Protein AF-A0A243CST9-F1 (afdb_monomer_lite)

Foldseek 3Di:
DDQQLDFDDCVVPPPADWDWDAAPQARDIDIDHPVCPPPDRHGGNLSVVLVVVLVLQPWAWFAQQEAGATDTGGPPDDDNHPDPVSVVVCCVVVVPPPDDDDDDDDDDYHLDPCQVVLLVVLCVVVVQAAPPPRDHCVNLVHGFDKDFQDPSQLDQHSVVSSPSVRIGTHHPVVVVVSCDACNPRRHPDPVSRPPPDPPPVVSVLVSVLLNQLVCCLNPHPDDLVRSCVVSVNDSVVSVVSDDDPDPCSSDPDDPCVVDPPPPPDDD

Radius of gyration: 27.89 Å; chains: 1; bounding box: 64×39×96 Å

Sequence (267 aa):
MKDIFEIRDYTKDKRGRLIWISCLIYNRDFQIPYIHRKAIKTCCKYCQELKISWAKNKGKYRLCKVCNKPIWCQPRKTHEYCSKQCKNLAVTIYSWKRNSTMPYTGKKKYYGPNWLMQRRRARKRDQYKCQICGIHEKEYGQELSVHHKKPFVYFESYEEANRLQNLISLCESCHRQVHKGEQHPSSFCLDKIKFTNHRNVVWTQQQKKAQQVLELLLNTDLSLREISDQTGLSYGNVRRMYRGDSWKMLYERSPQSIRPRRKNKHN

pLDDT: mean 70.31, std 17.55, range [29.95, 98.06]

Structure (mmCIF, N/CA/C/O backbone):
data_AF-A0A243CST9-F1
#
_entry.id   AF-A0A243CST9-F1
#
loop_
_atom_site.group_PDB
_atom_site.id
_atom_site.type_symbol
_atom_site.label_atom_id
_atom_site.label_alt_id
_atom_site.label_comp_id
_atom_site.label_asym_id
_atom_site.label_entity_id
_atom_site.label_seq_id
_atom_site.pdbx_PDB_ins_code
_atom_site.Cartn_x
_atom_site.Cartn_y
_atom_site.Cartn_z
_atom_site.occupancy
_atom_site.B_iso_or_equiv
_atom_site.auth_seq_id
_atom_site.auth_comp_id
_atom_site.auth_asym_id
_atom_site.auth_atom_id
_atom_site.pdbx_PDB_model_num
ATOM 1 N N . MET A 1 1 ? 30.028 13.745 -26.959 1.00 49.91 1 MET A N 1
ATOM 2 C CA . MET A 1 1 ? 29.145 13.312 -25.850 1.00 49.91 1 MET A CA 1
ATOM 3 C C . MET A 1 1 ? 28.981 11.802 -26.017 1.00 49.91 1 MET A C 1
ATOM 5 O O . MET A 1 1 ? 28.641 11.411 -27.122 1.00 49.91 1 MET A O 1
ATOM 9 N N . LYS A 1 2 ? 29.366 10.960 -25.041 1.00 59.22 2 LYS A N 1
ATOM 10 C CA . LYS A 1 2 ? 29.366 9.489 -25.230 1.00 59.22 2 LYS A CA 1
ATOM 11 C C . LYS A 1 2 ? 27.945 8.985 -25.479 1.00 59.22 2 LYS A C 1
ATOM 13 O O . LYS A 1 2 ? 27.046 9.379 -24.733 1.00 59.22 2 LYS A O 1
ATOM 18 N N . ASP A 1 3 ? 27.773 8.136 -26.488 1.00 72.50 3 ASP A N 1
ATOM 19 C CA . ASP A 1 3 ? 26.493 7.503 -26.778 1.00 72.50 3 ASP A CA 1
ATOM 20 C C . ASP A 1 3 ? 26.046 6.675 -25.560 1.00 72.50 3 ASP A C 1
ATOM 22 O O . ASP A 1 3 ? 26.772 5.837 -25.025 1.00 72.50 3 ASP A O 1
ATOM 26 N N . ILE A 1 4 ? 24.851 6.974 -25.049 1.00 68.94 4 ILE A N 1
ATOM 27 C CA . ILE A 1 4 ? 24.299 6.307 -23.867 1.00 68.94 4 ILE A CA 1
ATOM 28 C C . ILE A 1 4 ? 23.794 4.892 -24.184 1.00 68.94 4 ILE A C 1
ATOM 30 O O . ILE A 1 4 ? 23.586 4.106 -23.250 1.00 68.94 4 ILE A O 1
ATOM 34 N N . PHE A 1 5 ? 23.597 4.578 -25.466 1.00 71.50 5 PHE A N 1
ATOM 35 C CA . PHE A 1 5 ? 23.155 3.283 -25.974 1.00 71.50 5 PHE A CA 1
ATOM 36 C C . PHE A 1 5 ? 24.309 2.337 -26.301 1.00 71.50 5 PHE A C 1
ATOM 38 O O . PHE A 1 5 ? 24.082 1.126 -26.353 1.00 71.50 5 PHE A O 1
ATOM 45 N N . GLU A 1 6 ? 25.529 2.866 -26.417 1.00 79.31 6 GLU A N 1
ATOM 46 C CA . GLU A 1 6 ? 26.741 2.095 -26.674 1.00 79.31 6 GLU A CA 1
ATOM 47 C C . GLU A 1 6 ? 26.880 0.951 -25.659 1.00 79.31 6 GLU A C 1
ATOM 49 O O . GLU A 1 6 ? 26.809 1.139 -24.431 1.00 79.31 6 GLU A O 1
ATOM 54 N N . ILE A 1 7 ? 27.024 -0.266 -26.187 1.00 81.19 7 ILE A N 1
ATOM 55 C CA . ILE A 1 7 ? 27.246 -1.453 -25.367 1.00 81.19 7 ILE A CA 1
ATOM 56 C C . ILE A 1 7 ? 28.594 -1.278 -24.679 1.00 81.19 7 ILE A C 1
ATOM 58 O O . ILE A 1 7 ? 29.589 -0.913 -25.296 1.00 81.19 7 ILE A O 1
ATOM 62 N N . ARG A 1 8 ? 28.624 -1.539 -23.374 1.00 82.25 8 ARG A N 1
ATOM 63 C CA . ARG A 1 8 ? 29.861 -1.514 -22.603 1.00 82.25 8 ARG A CA 1
ATOM 64 C C . ARG A 1 8 ? 30.834 -2.518 -23.198 1.00 82.25 8 ARG A C 1
ATOM 66 O O . ARG A 1 8 ? 30.571 -3.718 -23.164 1.00 82.25 8 ARG A O 1
ATOM 73 N N . ASP A 1 9 ? 31.957 -2.005 -23.667 1.00 82.19 9 ASP A N 1
ATOM 74 C CA . ASP A 1 9 ? 33.049 -2.802 -24.190 1.00 82.19 9 ASP A CA 1
ATOM 75 C C . ASP A 1 9 ? 34.198 -2.856 -23.173 1.00 82.19 9 ASP A C 1
ATOM 77 O O . ASP A 1 9 ? 34.692 -1.830 -22.699 1.00 82.19 9 ASP A O 1
ATOM 81 N N . TYR A 1 10 ? 34.596 -4.078 -22.821 1.00 81.38 10 TYR A N 1
ATOM 82 C CA . TYR A 1 10 ? 35.699 -4.379 -21.909 1.00 81.38 10 TYR A CA 1
ATOM 83 C C . TYR A 1 10 ? 36.823 -5.157 -22.601 1.00 81.38 10 TYR A C 1
ATOM 85 O O . TYR A 1 10 ? 37.737 -5.621 -21.928 1.00 81.38 10 TYR A O 1
ATOM 93 N N . THR A 1 11 ? 36.793 -5.289 -23.931 1.00 74.06 11 THR A N 1
ATOM 94 C CA . THR A 1 11 ? 37.822 -5.994 -24.718 1.00 74.06 11 THR A CA 1
ATOM 95 C C . THR A 1 11 ? 39.224 -5.418 -24.514 1.00 74.06 11 THR A C 1
ATOM 97 O O . THR A 1 11 ? 40.212 -6.143 -24.594 1.00 74.06 11 THR A O 1
ATOM 100 N N . LYS A 1 12 ? 39.323 -4.122 -24.190 1.00 72.00 12 LYS A N 1
ATOM 101 C CA . LYS A 1 12 ? 40.585 -3.428 -23.887 1.00 72.00 12 LYS A CA 1
ATOM 102 C C . LYS A 1 12 ? 41.016 -3.536 -22.417 1.00 72.00 12 LYS A C 1
ATOM 104 O O . LYS A 1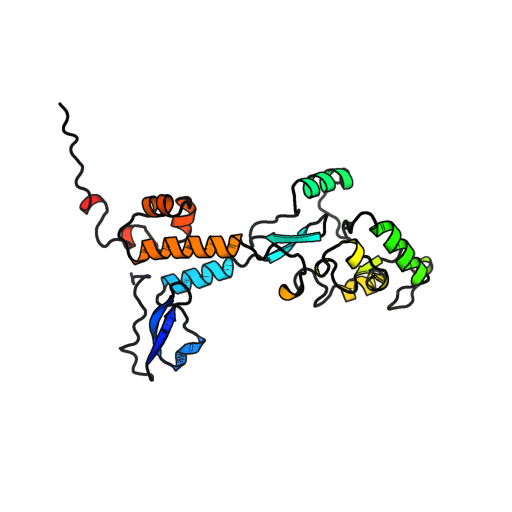 12 ? 42.101 -3.065 -22.073 1.00 72.00 12 LYS A O 1
ATOM 109 N N . ASP A 1 13 ? 40.193 -4.112 -21.538 1.00 69.62 13 ASP A N 1
ATOM 110 C CA . ASP A 1 13 ? 40.529 -4.269 -20.122 1.00 69.62 13 ASP A CA 1
ATOM 111 C C . ASP A 1 13 ? 41.411 -5.506 -19.929 1.00 69.62 13 ASP A C 1
ATOM 113 O O . ASP A 1 13 ? 40.978 -6.643 -20.088 1.00 69.62 13 ASP A O 1
ATOM 117 N N . LYS A 1 14 ? 42.675 -5.286 -19.556 1.00 65.50 14 LYS A N 1
ATOM 118 C CA . LYS A 1 14 ? 43.650 -6.365 -19.326 1.00 65.50 14 LYS A CA 1
ATOM 119 C C . LYS A 1 14 ? 43.389 -7.142 -18.025 1.00 65.50 14 LYS A C 1
ATOM 121 O O . LYS A 1 14 ? 44.126 -8.070 -17.696 1.00 65.50 14 LYS A O 1
ATOM 126 N N . ARG A 1 15 ? 42.374 -6.753 -17.246 1.00 63.44 15 ARG A N 1
ATOM 127 C CA . ARG A 1 15 ? 42.081 -7.299 -15.916 1.00 63.44 15 ARG A CA 1
ATOM 128 C C . ARG A 1 15 ? 41.053 -8.432 -15.983 1.00 63.44 15 ARG A C 1
ATOM 130 O O . ARG A 1 15 ? 39.869 -8.251 -15.710 1.00 63.44 15 ARG A O 1
ATOM 137 N N . GLY A 1 16 ? 41.552 -9.638 -16.243 1.00 70.06 16 GLY A N 1
ATOM 138 C CA . GLY A 1 16 ? 40.848 -10.897 -15.984 1.00 70.06 16 GLY A CA 1
ATOM 139 C C . GLY A 1 16 ? 39.948 -11.416 -17.111 1.00 70.06 16 GLY A C 1
ATOM 140 O O . GLY A 1 16 ? 39.710 -10.762 -18.119 1.00 70.06 16 GLY A O 1
ATOM 141 N N . ARG A 1 17 ? 39.450 -12.647 -16.928 1.00 85.31 17 ARG A N 1
ATOM 142 C CA . ARG A 1 17 ? 38.622 -13.369 -17.908 1.00 85.31 17 ARG A CA 1
ATOM 143 C C . ARG A 1 17 ? 37.285 -12.661 -18.152 1.00 85.31 17 ARG A C 1
ATOM 145 O O . ARG A 1 17 ? 36.557 -12.369 -17.197 1.00 85.31 17 ARG A O 1
ATOM 152 N N . LEU A 1 18 ? 36.937 -12.472 -19.424 1.00 87.50 18 LEU A N 1
ATOM 153 C CA . LEU A 1 18 ? 35.613 -12.017 -19.843 1.00 87.50 18 LEU A CA 1
ATOM 154 C C . LEU A 1 18 ? 34.593 -13.160 -19.764 1.00 87.50 18 LEU A C 1
ATOM 156 O O . LEU A 1 18 ? 34.892 -14.313 -20.083 1.00 87.50 18 LEU A O 1
ATOM 160 N N . ILE A 1 19 ? 33.379 -12.829 -19.334 1.00 88.12 19 ILE A N 1
ATOM 161 C CA . ILE A 1 19 ? 32.222 -13.725 -19.326 1.00 88.12 19 ILE A CA 1
ATOM 162 C C . ILE A 1 19 ? 31.048 -13.064 -20.039 1.00 88.12 19 ILE A C 1
ATOM 164 O O . ILE A 1 19 ? 30.889 -11.843 -19.984 1.00 88.12 19 ILE A O 1
ATOM 168 N N . TRP A 1 20 ? 30.205 -13.883 -20.659 1.00 87.69 20 TRP A N 1
ATOM 169 C CA . TRP A 1 20 ? 28.919 -13.450 -21.190 1.00 87.69 20 TRP A CA 1
ATOM 170 C C . TRP A 1 20 ? 27.878 -13.394 -20.075 1.00 87.69 20 TRP A C 1
ATOM 172 O O . TRP A 1 20 ? 27.792 -14.292 -19.234 1.00 87.69 20 TRP A O 1
ATOM 182 N N . ILE A 1 21 ? 27.092 -12.324 -20.055 1.00 87.25 21 ILE A N 1
ATOM 183 C CA . ILE A 1 21 ? 25.935 -12.176 -19.176 1.00 87.25 21 ILE A CA 1
ATOM 184 C C . ILE A 1 21 ? 24.804 -11.482 -19.931 1.00 87.25 21 ILE A C 1
ATOM 186 O O . ILE A 1 21 ? 25.043 -10.571 -20.724 1.00 87.25 21 ILE A O 1
ATOM 190 N N . SER A 1 22 ? 23.565 -11.857 -19.629 1.00 84.06 22 SER A N 1
ATOM 191 C CA . SER A 1 22 ? 22.382 -11.206 -20.187 1.00 84.06 22 SER A CA 1
ATOM 192 C C . SER A 1 22 ? 22.029 -9.928 -19.419 1.00 84.06 22 SER A C 1
ATOM 194 O O . SER A 1 22 ? 22.022 -9.876 -18.183 1.00 84.06 22 SER A O 1
ATOM 196 N N . CYS A 1 23 ? 21.723 -8.858 -20.150 1.00 81.12 23 CYS A N 1
ATOM 197 C CA . CYS A 1 23 ? 21.284 -7.589 -19.580 1.00 81.12 23 CYS A CA 1
ATOM 198 C C . CYS A 1 23 ? 19.944 -7.737 -18.848 1.00 81.12 23 CYS A C 1
ATOM 200 O O . CYS A 1 23 ? 18.952 -8.128 -19.442 1.00 81.12 23 CYS A O 1
ATOM 202 N N . LEU A 1 24 ? 19.857 -7.284 -17.597 1.00 79.75 24 LEU A N 1
ATOM 203 C CA . LEU A 1 24 ? 18.635 -7.356 -16.781 1.00 79.75 24 LEU A CA 1
ATOM 204 C C . LEU A 1 24 ? 17.437 -6.579 -17.361 1.00 79.75 24 LEU A C 1
ATOM 206 O O . LEU A 1 24 ? 16.300 -6.798 -16.955 1.00 79.75 24 LEU A O 1
ATOM 210 N N . ILE A 1 25 ? 17.686 -5.627 -18.260 1.00 74.25 25 ILE A N 1
ATOM 211 C CA . ILE A 1 25 ? 16.639 -4.786 -18.855 1.00 74.25 25 ILE A CA 1
ATOM 212 C C . ILE A 1 25 ? 16.113 -5.381 -20.162 1.00 74.25 25 ILE A C 1
ATOM 214 O O . ILE A 1 25 ? 14.905 -5.352 -20.389 1.00 74.25 25 ILE A O 1
ATOM 218 N N . TYR A 1 26 ? 17.011 -5.911 -20.995 1.00 70.88 26 TYR A N 1
ATOM 219 C CA . TYR A 1 26 ? 16.724 -6.253 -22.391 1.00 70.88 26 TYR A CA 1
ATOM 220 C C . TYR A 1 26 ? 17.073 -7.705 -22.757 1.00 70.88 26 TYR A C 1
ATOM 222 O O . TYR A 1 26 ? 16.928 -8.102 -23.902 1.00 70.88 26 TYR A O 1
ATOM 230 N N . ASN A 1 27 ? 17.603 -8.490 -21.818 1.00 73.38 27 ASN A N 1
ATOM 231 C CA . ASN A 1 27 ? 18.113 -9.850 -22.025 1.00 73.38 27 ASN A CA 1
ATOM 232 C C . ASN A 1 27 ? 19.132 -10.011 -23.174 1.00 73.38 27 ASN A C 1
ATOM 234 O O . ASN A 1 27 ? 19.473 -11.132 -23.519 1.00 73.38 27 ASN A O 1
ATOM 238 N N . ARG A 1 28 ? 19.671 -8.917 -23.729 1.00 78.44 28 ARG A N 1
ATOM 239 C CA . ARG A 1 28 ? 20.787 -8.955 -24.682 1.00 78.44 28 ARG A CA 1
ATOM 240 C C . ARG A 1 28 ? 22.068 -9.359 -23.965 1.00 78.44 28 ARG A C 1
ATOM 242 O O . ARG A 1 28 ? 22.391 -8.782 -22.919 1.00 78.44 28 ARG A O 1
ATOM 249 N N . ASP A 1 29 ? 22.794 -10.289 -24.562 1.00 85.06 29 ASP A N 1
ATOM 250 C CA . ASP A 1 29 ? 24.072 -10.758 -24.048 1.00 85.06 29 ASP A CA 1
ATOM 251 C C . ASP A 1 29 ? 25.188 -9.755 -24.337 1.00 85.06 29 ASP A C 1
ATOM 253 O O . ASP A 1 29 ? 25.258 -9.144 -25.403 1.00 85.06 29 ASP A O 1
ATOM 257 N N . PHE A 1 30 ? 26.046 -9.546 -23.343 1.00 88.31 30 PHE A N 1
ATOM 258 C CA . PHE A 1 30 ? 27.217 -8.685 -23.448 1.00 88.31 30 PHE A CA 1
ATOM 259 C C . PHE A 1 30 ? 28.351 -9.218 -22.571 1.00 88.31 30 PHE A C 1
ATOM 261 O O . PHE A 1 30 ? 28.123 -9.974 -21.620 1.00 88.31 30 PHE A O 1
ATOM 268 N N . GLN A 1 31 ? 29.583 -8.832 -22.901 1.00 89.38 31 GLN A N 1
ATOM 269 C CA . GLN A 1 31 ? 30.772 -9.290 -22.192 1.00 89.38 31 GLN A CA 1
ATOM 270 C C . GLN A 1 31 ? 31.130 -8.357 -21.038 1.00 89.38 31 GLN A C 1
ATOM 272 O O . GLN A 1 31 ? 31.092 -7.135 -21.174 1.00 89.38 31 GLN A O 1
ATOM 277 N N . ILE A 1 32 ? 31.510 -8.939 -19.901 1.00 88.50 32 ILE A N 1
ATOM 278 C CA . ILE A 1 32 ? 32.063 -8.207 -18.756 1.00 88.50 32 ILE A CA 1
ATOM 279 C C . ILE A 1 32 ? 33.240 -8.964 -18.132 1.00 88.50 32 ILE A C 1
ATOM 281 O O . ILE A 1 32 ? 33.275 -10.195 -18.195 1.00 88.50 32 ILE A O 1
ATOM 285 N N . PRO A 1 33 ? 34.159 -8.275 -17.437 1.00 88.19 33 PRO A N 1
ATOM 286 C CA . PRO A 1 33 ? 35.157 -8.936 -16.608 1.00 88.19 33 PRO A CA 1
ATOM 287 C C . PRO A 1 33 ? 34.493 -9.740 -15.483 1.00 88.19 33 PRO A C 1
ATOM 289 O O . PRO A 1 33 ? 33.605 -9.237 -14.784 1.00 88.19 33 PRO A O 1
ATOM 292 N N . TYR A 1 34 ? 34.951 -10.976 -15.251 1.00 84.25 34 TYR A N 1
ATOM 293 C CA . TYR A 1 34 ? 34.407 -11.883 -14.226 1.00 84.25 34 TYR A CA 1
ATOM 294 C C . TYR A 1 34 ? 34.353 -11.255 -12.820 1.00 84.25 34 TYR A C 1
ATOM 296 O O . TYR A 1 34 ? 33.442 -11.531 -12.026 1.00 84.25 34 TYR A O 1
ATOM 304 N N . ILE A 1 35 ? 35.298 -10.365 -12.502 1.00 83.81 35 ILE A N 1
ATOM 305 C CA . ILE A 1 35 ? 35.342 -9.647 -11.222 1.00 83.81 35 ILE A CA 1
ATOM 306 C C . ILE A 1 35 ? 34.103 -8.759 -11.007 1.00 83.81 35 ILE A C 1
ATOM 308 O O . ILE A 1 35 ? 33.620 -8.617 -9.884 1.00 83.81 35 ILE A O 1
ATOM 312 N N . HIS A 1 36 ? 33.502 -8.250 -12.084 1.00 83.44 36 HIS A N 1
ATOM 313 C CA . HIS A 1 36 ? 32.334 -7.374 -12.039 1.00 83.44 36 HIS A CA 1
ATOM 314 C C . HIS A 1 36 ? 30.988 -8.106 -12.133 1.00 83.44 36 HIS A C 1
ATOM 316 O O . HIS A 1 36 ? 29.944 -7.449 -12.088 1.00 83.44 36 HIS A O 1
ATOM 322 N N . ARG A 1 37 ? 30.967 -9.449 -12.164 1.00 82.94 37 ARG A N 1
ATOM 323 C CA . ARG A 1 37 ? 29.743 -10.273 -12.308 1.00 82.94 37 ARG A CA 1
ATOM 324 C C . ARG A 1 37 ? 28.624 -9.966 -11.307 1.00 82.94 37 ARG A C 1
ATOM 326 O O . ARG A 1 37 ? 27.447 -10.197 -11.594 1.00 82.94 37 ARG A O 1
ATOM 333 N N . LYS A 1 38 ? 28.968 -9.459 -10.117 1.00 80.38 38 LYS A N 1
ATOM 334 C CA . LYS A 1 38 ? 27.997 -9.042 -9.088 1.00 80.38 38 LYS A CA 1
ATOM 335 C C . LYS A 1 38 ? 27.528 -7.591 -9.268 1.00 80.38 38 LYS A C 1
ATOM 337 O O . LYS A 1 38 ? 26.360 -7.308 -9.016 1.00 80.38 38 LYS A O 1
ATOM 342 N N . ALA A 1 39 ? 28.405 -6.698 -9.726 1.00 80.31 39 ALA A N 1
ATOM 343 C CA . ALA A 1 39 ? 28.154 -5.258 -9.795 1.00 80.31 39 ALA A CA 1
ATOM 344 C C . ALA A 1 39 ? 27.447 -4.829 -11.093 1.00 80.31 39 ALA A C 1
ATOM 346 O O . ALA A 1 39 ? 26.521 -4.014 -11.062 1.00 80.31 39 ALA A O 1
ATOM 347 N N . ILE A 1 40 ? 27.847 -5.394 -12.236 1.00 84.38 40 ILE A N 1
ATOM 348 C CA . ILE A 1 40 ? 27.331 -5.015 -13.555 1.00 84.38 40 ILE A CA 1
ATOM 349 C C . ILE A 1 40 ? 26.251 -6.005 -13.984 1.00 84.38 40 ILE A C 1
ATOM 351 O O . ILE A 1 40 ? 26.471 -7.211 -14.013 1.00 84.38 40 ILE A O 1
ATOM 355 N N . LYS A 1 41 ? 25.062 -5.480 -14.299 1.00 85.75 41 LYS A N 1
ATOM 356 C CA . LYS A 1 41 ? 23.880 -6.260 -14.719 1.00 85.75 41 LYS A CA 1
ATOM 357 C C . LYS A 1 41 ? 23.188 -5.677 -15.959 1.00 85.75 41 LYS A C 1
ATOM 359 O O . LYS A 1 41 ? 22.078 -6.080 -16.279 1.00 85.75 41 LYS A O 1
ATOM 364 N N . THR A 1 42 ? 23.770 -4.662 -16.593 1.00 88.38 42 THR A N 1
ATOM 365 C CA . THR A 1 42 ? 23.131 -3.868 -17.656 1.00 88.38 42 THR A CA 1
ATOM 366 C C . THR A 1 42 ? 24.126 -3.590 -18.776 1.00 88.38 42 THR A C 1
ATOM 368 O O . THR A 1 42 ? 25.252 -3.202 -18.467 1.00 88.38 42 THR A O 1
ATOM 371 N N . CYS A 1 43 ? 23.702 -3.739 -20.033 1.00 83.81 43 CYS A N 1
ATOM 372 C CA . CYS A 1 43 ? 24.578 -3.696 -21.210 1.00 83.81 43 CYS A CA 1
ATOM 373 C C . CYS A 1 43 ? 25.113 -2.303 -21.566 1.00 83.81 43 CYS A C 1
ATOM 375 O O . CYS A 1 43 ? 26.232 -2.209 -22.043 1.00 83.81 43 CYS A O 1
ATOM 377 N N . CYS A 1 44 ? 24.370 -1.225 -21.308 1.00 83.75 44 CYS A N 1
ATOM 378 C CA . CYS A 1 44 ? 24.771 0.148 -21.648 1.00 83.75 44 CYS A CA 1
ATOM 379 C C . CYS A 1 44 ? 24.463 1.137 -20.510 1.00 83.75 44 CYS A C 1
ATOM 381 O O . CYS A 1 44 ? 23.884 0.769 -19.474 1.00 83.75 44 CYS A O 1
ATOM 383 N N . LYS A 1 45 ? 24.880 2.402 -20.668 1.00 80.81 45 LYS A N 1
ATOM 384 C CA . LYS A 1 45 ? 24.598 3.473 -19.693 1.00 80.81 45 LYS A CA 1
ATOM 385 C C . LYS A 1 45 ? 23.092 3.729 -19.582 1.00 80.81 45 LYS A C 1
ATOM 387 O O . LYS A 1 45 ? 22.575 3.838 -18.471 1.00 80.81 45 LYS A O 1
ATOM 392 N N . TYR A 1 46 ? 22.373 3.695 -20.700 1.00 78.19 46 TYR A N 1
ATOM 393 C CA . TYR A 1 46 ? 20.922 3.846 -20.736 1.00 78.19 46 TYR A CA 1
ATOM 394 C C . TYR A 1 46 ? 20.189 2.757 -19.932 1.00 78.19 46 TYR A C 1
ATOM 396 O O . TYR A 1 46 ? 19.367 3.072 -19.069 1.00 78.19 46 TYR A O 1
ATOM 404 N N . CYS A 1 47 ? 20.546 1.477 -20.102 1.00 76.94 47 CYS A N 1
ATOM 405 C CA . CYS A 1 47 ? 19.978 0.387 -19.299 1.00 76.94 47 CYS A CA 1
ATOM 406 C C . CYS A 1 47 ? 20.282 0.536 -17.800 1.00 76.94 47 CYS A C 1
ATOM 408 O O . CYS A 1 47 ? 19.441 0.199 -16.963 1.00 76.94 47 CYS A O 1
ATOM 410 N N . GLN A 1 48 ? 21.454 1.060 -17.430 1.00 82.81 48 GLN A N 1
ATOM 411 C CA . GLN A 1 48 ? 21.762 1.357 -16.029 1.00 82.81 48 GLN A CA 1
ATOM 412 C C . GLN A 1 48 ? 20.843 2.456 -15.478 1.00 82.81 48 GLN A C 1
ATOM 414 O O . GLN A 1 48 ? 20.292 2.312 -14.383 1.00 82.81 48 GLN A O 1
ATOM 419 N N . GLU A 1 49 ? 20.637 3.537 -16.226 1.00 77.06 49 GLU A N 1
ATOM 420 C CA . GLU A 1 49 ? 19.756 4.627 -15.809 1.00 77.06 49 GLU A CA 1
ATOM 421 C C . GLU A 1 49 ? 18.287 4.204 -15.732 1.00 77.06 49 GLU A C 1
ATOM 423 O O . GLU A 1 49 ? 17.583 4.607 -14.802 1.00 77.06 49 GLU A O 1
ATOM 428 N N . LEU A 1 50 ? 17.832 3.340 -16.641 1.00 71.56 50 LEU A N 1
ATOM 429 C CA . LEU A 1 50 ? 16.516 2.705 -16.583 1.00 71.56 50 LEU A CA 1
ATOM 430 C C . LEU A 1 50 ? 16.366 1.805 -15.369 1.00 71.56 50 LEU A C 1
ATOM 432 O O . LEU A 1 50 ? 15.381 1.942 -14.650 1.00 71.56 50 LEU A O 1
ATOM 436 N N . LYS A 1 51 ? 17.354 0.951 -15.080 1.00 77.19 51 LYS A N 1
ATOM 437 C CA . LYS A 1 51 ? 17.375 0.129 -13.862 1.00 77.19 51 LYS A CA 1
ATOM 438 C C . LYS A 1 51 ? 17.223 1.002 -12.615 1.00 77.19 51 LYS A C 1
ATOM 440 O O . LYS A 1 51 ? 16.424 0.686 -11.735 1.00 77.19 51 LYS A O 1
ATOM 445 N N . ILE A 1 52 ? 17.943 2.124 -12.549 1.00 71.44 52 ILE A N 1
ATOM 446 C CA . ILE A 1 52 ? 17.834 3.098 -11.453 1.00 71.44 52 ILE A CA 1
ATOM 447 C C . ILE A 1 52 ? 16.450 3.772 -11.453 1.00 71.44 52 ILE A C 1
ATOM 449 O O . ILE A 1 52 ? 15.850 3.934 -10.393 1.00 71.44 52 ILE A O 1
ATOM 453 N N . SER A 1 53 ? 15.911 4.138 -12.619 1.00 64.31 53 SER A N 1
ATOM 454 C CA . SER A 1 53 ? 14.565 4.710 -12.782 1.00 64.31 53 SER A CA 1
ATOM 455 C C . SER A 1 53 ? 13.477 3.770 -12.261 1.00 64.31 53 SER A C 1
ATOM 457 O O . SER A 1 53 ? 12.636 4.157 -11.452 1.00 64.31 53 SER A O 1
ATOM 459 N N . TRP A 1 54 ? 13.522 2.507 -12.681 1.00 62.94 54 TRP A N 1
ATOM 460 C CA . TRP A 1 54 ? 12.582 1.465 -12.289 1.00 62.94 54 TRP A CA 1
ATOM 461 C C . TRP A 1 54 ? 12.715 1.138 -10.801 1.00 62.94 54 TRP A C 1
ATOM 463 O O . TRP A 1 54 ? 11.704 0.991 -10.117 1.00 62.94 54 TRP A O 1
ATOM 473 N N . ALA A 1 55 ? 13.939 1.134 -10.262 1.00 62.81 55 ALA A N 1
ATOM 474 C CA . ALA A 1 55 ? 14.173 1.004 -8.826 1.00 62.81 55 ALA A CA 1
ATOM 475 C C . ALA A 1 55 ? 13.609 2.192 -8.021 1.00 62.81 55 ALA A C 1
ATOM 477 O O . ALA A 1 55 ? 13.101 1.989 -6.921 1.00 62.81 55 ALA A O 1
ATOM 478 N N . LYS A 1 56 ? 13.639 3.417 -8.565 1.00 57.09 56 LYS A N 1
ATOM 479 C CA . LYS A 1 56 ? 13.000 4.603 -7.961 1.00 57.09 56 LYS A CA 1
ATOM 480 C C . LYS A 1 56 ? 11.470 4.578 -8.072 1.00 57.09 56 LYS A C 1
ATOM 482 O O . LYS A 1 56 ? 10.798 5.165 -7.233 1.00 57.09 56 LYS A O 1
ATOM 487 N N . ASN A 1 57 ? 10.916 3.856 -9.047 1.00 55.44 57 ASN A N 1
ATOM 488 C CA . ASN A 1 57 ? 9.478 3.599 -9.195 1.00 55.44 57 ASN A CA 1
ATOM 489 C C . ASN A 1 57 ? 8.961 2.447 -8.316 1.00 55.44 57 ASN A C 1
ATOM 491 O O . ASN A 1 57 ? 7.822 2.011 -8.498 1.00 55.44 57 ASN A O 1
ATOM 495 N N . LYS A 1 58 ? 9.753 1.967 -7.346 1.00 56.91 58 LYS A N 1
ATOM 496 C CA . LYS A 1 58 ? 9.281 1.039 -6.314 1.00 56.91 58 LYS A CA 1
ATOM 497 C C . LYS A 1 58 ? 8.163 1.705 -5.513 1.00 56.91 58 LYS A C 1
ATOM 499 O O . LYS A 1 58 ? 8.398 2.471 -4.581 1.00 56.91 58 LYS A O 1
ATOM 504 N N . GLY A 1 59 ? 6.927 1.442 -5.923 1.00 59.88 59 GLY A N 1
ATOM 505 C CA . GLY A 1 59 ? 5.762 1.781 -5.128 1.00 59.88 59 GLY A CA 1
ATOM 506 C C . GLY A 1 59 ? 5.786 1.012 -3.815 1.00 59.88 59 GLY A C 1
ATOM 507 O O . GLY A 1 59 ? 6.413 -0.041 -3.701 1.00 59.88 59 GLY A O 1
ATOM 508 N N . LYS A 1 60 ? 5.101 1.556 -2.818 1.00 60.09 60 LYS A N 1
ATOM 509 C CA . LYS A 1 60 ? 4.950 0.922 -1.511 1.00 60.09 60 LYS A CA 1
ATOM 510 C C . LYS A 1 60 ? 3.501 0.550 -1.290 1.00 60.09 60 LYS A C 1
ATOM 512 O O . LYS A 1 60 ? 2.601 1.280 -1.714 1.00 60.09 60 LYS A O 1
ATOM 517 N N . TYR A 1 61 ? 3.286 -0.556 -0.595 1.00 62.72 61 TYR A N 1
ATOM 518 C CA . TYR A 1 61 ? 1.965 -0.859 -0.084 1.00 62.72 61 TYR A CA 1
ATOM 519 C C . TYR A 1 61 ? 1.657 0.066 1.088 1.00 62.72 61 TYR A C 1
ATOM 521 O O . TYR A 1 61 ? 2.500 0.353 1.938 1.00 62.72 61 TYR A O 1
ATOM 529 N N . ARG A 1 62 ? 0.436 0.581 1.095 1.00 63.81 62 ARG A N 1
ATOM 530 C CA . ARG A 1 62 ? -0.177 1.256 2.235 1.00 63.81 62 ARG A CA 1
ATOM 531 C C . ARG A 1 62 ? -1.491 0.556 2.538 1.00 63.81 62 ARG A C 1
ATOM 533 O O . ARG A 1 62 ? -2.010 -0.167 1.699 1.00 63.81 62 ARG A O 1
ATOM 540 N N . LEU A 1 63 ? -2.053 0.786 3.714 1.00 61.78 63 LEU A N 1
ATOM 541 C CA . LEU A 1 63 ? -3.395 0.312 4.031 1.00 61.78 63 LEU A CA 1
ATOM 542 C C . LEU A 1 63 ? -4.422 1.368 3.645 1.00 61.78 63 LEU A C 1
ATOM 544 O O . LEU A 1 63 ? -4.222 2.556 3.915 1.00 61.78 63 LEU A O 1
ATOM 548 N N . CYS A 1 64 ? -5.534 0.944 3.051 1.00 69.00 64 CYS A N 1
ATOM 549 C CA . CYS A 1 64 ? -6.701 1.806 2.948 1.00 69.00 64 CYS A CA 1
ATOM 550 C C . CYS A 1 64 ? -7.141 2.261 4.343 1.00 69.00 64 CYS A C 1
ATOM 552 O O . CYS A 1 64 ? -7.329 1.439 5.235 1.00 69.00 64 CYS A O 1
ATOM 554 N N . LYS A 1 65 ? -7.390 3.562 4.509 1.00 69.88 65 LYS A N 1
ATOM 555 C CA . LYS A 1 65 ? -7.801 4.146 5.795 1.00 69.88 65 LYS A CA 1
ATOM 556 C C . LYS A 1 65 ? -9.165 3.667 6.311 1.00 69.88 65 LYS A C 1
ATOM 558 O O . LYS A 1 65 ? -9.455 3.866 7.484 1.00 69.88 65 LYS A O 1
ATOM 563 N N . VAL A 1 66 ? -9.985 3.061 5.450 1.00 61.31 66 VAL A N 1
ATOM 564 C CA . VAL A 1 66 ? -11.277 2.460 5.811 1.00 61.31 66 VAL A CA 1
ATOM 565 C C . VAL A 1 66 ? -11.118 0.951 5.915 1.00 61.31 66 VAL A C 1
ATOM 567 O O . VAL A 1 66 ? -11.018 0.443 7.018 1.00 61.31 66 VAL A O 1
ATOM 570 N N . CYS A 1 67 ? -11.009 0.251 4.785 1.00 57.78 67 CYS A N 1
ATOM 571 C CA . CYS A 1 67 ? -11.070 -1.211 4.711 1.00 57.78 67 CYS A CA 1
ATOM 572 C C . CYS A 1 67 ? -9.775 -1.938 5.141 1.00 57.78 67 CYS A C 1
ATOM 574 O O . CYS A 1 67 ? -9.753 -3.162 5.163 1.00 57.78 67 CYS A O 1
ATOM 576 N N . ASN A 1 68 ? -8.660 -1.225 5.365 1.00 59.88 68 ASN A N 1
ATOM 577 C CA . ASN A 1 68 ? -7.301 -1.778 5.505 1.00 59.88 68 ASN A CA 1
ATOM 578 C C . ASN A 1 68 ? -6.825 -2.698 4.369 1.00 59.88 68 ASN A C 1
ATOM 580 O O . ASN A 1 68 ? -5.740 -3.264 4.468 1.00 59.88 68 ASN A O 1
ATOM 584 N N . LYS A 1 69 ? -7.558 -2.807 3.255 1.00 61.00 69 LYS A N 1
ATOM 585 C CA . LYS A 1 69 ? -7.058 -3.493 2.062 1.00 61.00 69 LYS A CA 1
ATOM 586 C C . LYS A 1 69 ? -5.743 -2.828 1.633 1.00 61.00 69 LYS A C 1
ATOM 588 O O . LYS A 1 69 ? -5.697 -1.589 1.561 1.00 61.00 69 LYS A O 1
ATOM 593 N N . PRO A 1 70 ? -4.682 -3.609 1.381 1.00 57.34 70 PRO A N 1
ATOM 594 C CA . PRO A 1 70 ? -3.424 -3.078 0.905 1.00 57.34 70 PRO A CA 1
ATOM 595 C C . PRO A 1 70 ? -3.642 -2.426 -0.460 1.00 57.34 70 PRO A C 1
ATOM 597 O O . PRO A 1 70 ? -4.231 -3.001 -1.373 1.00 57.34 70 PRO A O 1
ATOM 600 N N . ILE A 1 71 ? -3.181 -1.190 -0.576 1.00 68.12 71 ILE A N 1
ATOM 601 C CA . ILE A 1 71 ? -3.193 -0.390 -1.791 1.00 68.12 71 ILE A CA 1
ATOM 602 C C . ILE A 1 71 ? -1.755 -0.157 -2.218 1.00 68.12 71 ILE A C 1
ATOM 604 O O . ILE A 1 71 ? -0.914 0.270 -1.425 1.00 68.12 71 ILE A O 1
ATOM 608 N N . TRP A 1 72 ? -1.462 -0.449 -3.479 1.00 64.75 72 TRP A N 1
ATOM 609 C CA . TRP A 1 72 ? -0.173 -0.102 -4.049 1.00 64.75 72 TRP A CA 1
ATOM 610 C C . TRP A 1 72 ? -0.164 1.383 -4.412 1.00 64.75 72 TRP A C 1
ATOM 612 O O . TRP A 1 72 ? -1.018 1.856 -5.162 1.00 64.75 72 TRP A O 1
ATOM 622 N N . CYS A 1 73 ? 0.811 2.121 -3.885 1.00 65.62 73 CYS A N 1
ATOM 623 C CA . CYS A 1 73 ? 0.954 3.549 -4.128 1.00 65.62 73 CYS A CA 1
ATOM 624 C C . CYS A 1 73 ? 2.310 3.847 -4.763 1.00 65.62 73 CYS A C 1
ATOM 626 O O . CYS A 1 73 ? 3.352 3.425 -4.256 1.00 65.62 73 CYS A O 1
ATOM 628 N N . GLN A 1 74 ? 2.309 4.647 -5.831 1.00 64.38 74 GLN A N 1
ATOM 629 C CA . GLN A 1 74 ? 3.542 5.237 -6.352 1.00 64.38 74 GLN A CA 1
ATOM 630 C C . GLN A 1 74 ? 4.187 6.137 -5.284 1.00 64.38 74 GLN A C 1
ATOM 632 O O . GLN A 1 74 ? 3.462 6.755 -4.503 1.00 64.38 74 GLN A O 1
ATOM 637 N N . PRO A 1 75 ? 5.523 6.302 -5.270 1.00 56.12 75 PRO A N 1
ATOM 638 C CA . PRO A 1 75 ? 6.219 7.106 -4.259 1.00 56.12 75 PRO A CA 1
ATOM 639 C C . PRO A 1 75 ? 5.668 8.532 -4.101 1.00 56.12 75 PRO A C 1
ATOM 641 O O . PRO A 1 75 ? 5.637 9.057 -2.992 1.00 56.12 75 PRO A O 1
ATOM 644 N N . ARG A 1 76 ? 5.195 9.129 -5.205 1.00 57.72 76 ARG A N 1
ATOM 645 C CA . ARG A 1 76 ? 4.675 10.504 -5.271 1.00 57.72 76 ARG A CA 1
ATOM 646 C C . ARG A 1 76 ? 3.148 10.621 -5.154 1.00 57.72 76 ARG A C 1
ATOM 648 O O . ARG A 1 76 ? 2.655 11.735 -5.044 1.00 57.72 76 ARG A O 1
ATOM 655 N N . LYS A 1 77 ? 2.389 9.516 -5.195 1.00 59.47 77 LYS A N 1
ATOM 656 C CA . LYS A 1 77 ? 0.916 9.538 -5.101 1.00 59.47 77 LYS A CA 1
ATOM 657 C C . LYS A 1 77 ? 0.445 8.925 -3.787 1.00 59.47 77 LYS A C 1
ATOM 659 O O . LYS A 1 77 ? 0.788 7.793 -3.455 1.00 59.47 77 LYS A O 1
ATOM 664 N N . THR A 1 78 ? -0.396 9.649 -3.059 1.00 62.47 78 THR A N 1
ATOM 665 C CA . THR A 1 78 ? -1.011 9.199 -1.806 1.00 62.47 78 THR A CA 1
ATOM 666 C C . THR A 1 78 ? -2.453 8.772 -2.052 1.00 62.47 78 THR A C 1
ATOM 668 O O . THR A 1 78 ? -3.399 9.481 -1.723 1.00 62.47 78 THR A O 1
ATOM 671 N N . HIS A 1 79 ? -2.649 7.584 -2.629 1.00 69.81 79 HIS A N 1
ATOM 672 C CA . HIS A 1 79 ? -3.970 6.962 -2.539 1.00 69.81 79 HIS A CA 1
ATOM 673 C C . HIS A 1 79 ? -4.216 6.584 -1.073 1.00 69.81 79 HIS A C 1
ATOM 675 O O . HIS A 1 79 ? -3.352 5.992 -0.427 1.00 69.81 79 HIS A O 1
ATOM 681 N N . GLU A 1 80 ? -5.367 6.989 -0.534 1.00 75.19 80 GLU A N 1
ATOM 682 C CA . GLU A 1 80 ? -5.746 6.745 0.866 1.00 75.19 80 GLU A CA 1
ATOM 683 C C . GLU A 1 80 ? -6.812 5.649 1.010 1.00 75.19 80 GLU A C 1
ATOM 685 O O . GLU A 1 80 ? -7.014 5.112 2.102 1.00 75.19 80 GLU A O 1
ATOM 690 N N . TYR A 1 81 ? -7.494 5.306 -0.088 1.00 75.00 81 TYR A N 1
ATOM 691 C CA . TYR A 1 81 ? -8.649 4.411 -0.092 1.00 75.00 81 TYR A CA 1
ATOM 692 C C . TYR A 1 81 ? -8.537 3.329 -1.171 1.00 75.00 81 TYR A C 1
ATOM 694 O O . TYR A 1 81 ? -8.034 3.599 -2.259 1.00 75.00 81 TYR A O 1
ATOM 702 N N . CYS A 1 82 ? -9.026 2.121 -0.862 1.00 66.19 82 CYS A N 1
ATOM 703 C CA . CYS A 1 82 ? -9.009 0.952 -1.750 1.00 66.19 82 CYS A CA 1
ATOM 704 C C . CYS A 1 82 ? -10.032 1.036 -2.892 1.00 66.19 82 CYS A C 1
ATOM 706 O O . CYS A 1 82 ? -9.849 0.408 -3.929 1.00 66.19 82 CYS A O 1
ATOM 708 N N . SER A 1 83 ? -11.098 1.819 -2.714 1.00 69.69 83 SER A N 1
ATOM 709 C CA . SER A 1 83 ? -12.180 1.983 -3.686 1.00 69.69 83 SER A CA 1
ATOM 710 C C . SER A 1 83 ? -12.911 3.314 -3.484 1.00 69.69 83 SER A C 1
ATOM 712 O O . SER A 1 83 ? -12.787 3.962 -2.437 1.00 69.69 83 SER A O 1
ATOM 714 N N . LYS A 1 84 ? -13.718 3.715 -4.476 1.00 68.75 84 LYS A N 1
ATOM 715 C CA . LYS A 1 84 ? -14.630 4.865 -4.365 1.00 68.75 84 LYS A CA 1
ATOM 716 C C . LYS A 1 84 ? -15.652 4.671 -3.241 1.00 68.75 84 LYS A C 1
ATOM 718 O O . LYS A 1 84 ? -15.916 5.622 -2.515 1.00 68.75 84 LYS A O 1
ATOM 723 N N . GLN A 1 85 ? -16.140 3.445 -3.038 1.00 62.84 85 GLN A N 1
ATOM 724 C CA . GLN A 1 85 ? -17.013 3.091 -1.913 1.00 62.84 85 GLN A CA 1
ATOM 725 C C . GLN A 1 85 ? -16.339 3.383 -0.568 1.00 62.84 85 GLN A C 1
ATOM 727 O O . GLN A 1 85 ? -16.911 4.083 0.256 1.00 62.84 85 GLN A O 1
ATOM 732 N N . CYS A 1 86 ? -15.091 2.944 -0.367 1.00 58.19 86 CYS A N 1
ATOM 733 C CA . CYS A 1 86 ? -14.348 3.248 0.859 1.00 58.19 86 CYS A CA 1
ATOM 734 C C . CYS A 1 86 ? -14.081 4.743 1.032 1.00 58.19 86 CYS A C 1
ATOM 736 O O . CYS A 1 86 ? -14.139 5.249 2.147 1.00 58.19 86 CYS A O 1
ATOM 738 N N . LYS A 1 87 ? -13.821 5.469 -0.060 1.00 71.94 87 LYS A N 1
ATOM 739 C CA . LYS A 1 87 ? -13.695 6.929 -0.010 1.00 71.94 87 LYS A CA 1
ATOM 740 C C . LYS A 1 87 ? -15.007 7.588 0.433 1.00 71.94 87 LYS A C 1
ATOM 742 O O . LYS A 1 87 ? -14.971 8.463 1.288 1.00 71.94 87 LYS A O 1
ATOM 747 N N . ASN A 1 88 ? -16.145 7.171 -0.119 1.00 59.16 88 ASN A N 1
ATOM 748 C CA . ASN A 1 88 ? -17.456 7.720 0.229 1.00 59.16 88 ASN A CA 1
ATOM 749 C C . ASN A 1 88 ? -17.843 7.362 1.672 1.00 59.16 88 ASN A C 1
ATOM 751 O O . ASN A 1 88 ? -18.231 8.243 2.428 1.00 59.16 88 ASN A O 1
ATOM 755 N N . LEU A 1 89 ? -17.626 6.111 2.085 1.00 58.84 89 LEU A N 1
ATOM 756 C CA . LEU A 1 89 ? -17.866 5.657 3.453 1.00 58.84 89 LEU A CA 1
ATOM 757 C C . LEU A 1 89 ? -17.006 6.430 4.463 1.00 58.84 89 LEU A C 1
ATOM 759 O O . LEU A 1 89 ? -17.497 6.801 5.523 1.00 58.84 89 LEU A O 1
ATOM 763 N N . ALA A 1 90 ? -15.750 6.744 4.125 1.00 64.62 90 ALA A N 1
ATOM 764 C CA . ALA A 1 90 ? -14.921 7.622 4.951 1.00 64.62 90 ALA A CA 1
ATOM 765 C C . ALA A 1 90 ? -15.560 9.009 5.123 1.00 64.62 90 ALA A C 1
ATOM 767 O O . ALA A 1 90 ? -15.591 9.545 6.225 1.00 64.62 90 ALA A O 1
ATOM 768 N N . VAL A 1 91 ? -16.077 9.592 4.040 1.00 60.44 91 VAL A N 1
ATOM 769 C CA . VAL A 1 91 ? -16.733 10.907 4.079 1.00 60.44 91 VAL A CA 1
ATOM 770 C C . VAL A 1 91 ? -18.005 10.867 4.931 1.00 60.44 91 VAL A C 1
ATOM 772 O O . VAL A 1 91 ? -18.253 11.817 5.666 1.00 60.44 91 VAL A O 1
ATOM 775 N N . THR A 1 92 ? -18.763 9.770 4.893 1.00 55.47 92 THR A N 1
ATOM 776 C CA . THR A 1 92 ? -19.965 9.573 5.717 1.00 55.47 92 THR A CA 1
ATOM 777 C C . THR A 1 92 ? -19.629 9.368 7.198 1.00 55.47 92 THR A C 1
ATOM 779 O O . THR A 1 92 ? -20.224 10.016 8.051 1.00 55.47 92 THR A O 1
ATOM 782 N N . ILE A 1 93 ? -18.655 8.508 7.520 1.00 54.19 93 ILE A N 1
ATOM 783 C CA . ILE A 1 93 ? -18.287 8.164 8.907 1.00 54.19 93 ILE A CA 1
ATOM 784 C C . ILE A 1 93 ? -17.545 9.312 9.609 1.00 54.19 93 ILE A C 1
ATOM 786 O O . ILE A 1 93 ? -17.681 9.492 10.817 1.00 54.19 93 ILE A O 1
ATOM 790 N N . TYR A 1 94 ? -16.735 10.080 8.878 1.00 55.91 94 TYR A N 1
ATOM 791 C CA . TYR A 1 94 ? -15.871 11.122 9.446 1.00 55.91 94 TYR A CA 1
ATOM 792 C C . TYR A 1 94 ? -16.297 12.542 9.035 1.00 55.91 94 TYR A C 1
ATOM 794 O O . TYR A 1 94 ? -15.463 13.452 9.020 1.00 55.91 94 TYR A O 1
ATOM 802 N N . SER A 1 95 ? -17.578 12.738 8.703 1.00 45.53 95 SER A N 1
ATOM 803 C CA . SER A 1 95 ? -18.142 13.979 8.145 1.00 45.53 95 SER A CA 1
ATOM 804 C C . SER A 1 95 ? -17.864 15.244 8.977 1.00 45.53 95 SER A C 1
ATOM 806 O O . SER A 1 95 ? -17.763 16.331 8.412 1.00 45.53 95 SER A O 1
ATOM 808 N N . TRP A 1 96 ? -17.646 15.103 10.290 1.00 46.41 96 TRP A N 1
ATOM 809 C CA . TRP A 1 96 ? -17.426 16.201 11.245 1.00 46.41 96 TRP A CA 1
ATOM 810 C C . TRP A 1 96 ? -16.011 16.825 11.237 1.00 46.41 96 TRP A C 1
ATOM 812 O O . TRP A 1 96 ? -15.751 17.774 11.966 1.00 46.41 96 TRP A O 1
ATOM 822 N N . LYS A 1 97 ? -15.062 16.316 10.434 1.00 45.72 97 LYS A N 1
ATOM 823 C CA . LYS A 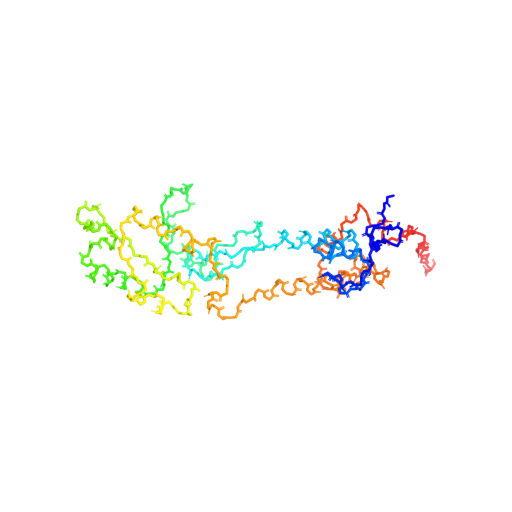1 97 ? -13.647 16.765 10.416 1.00 45.72 97 LYS A CA 1
ATOM 824 C C . LYS A 1 97 ? -13.229 17.452 9.107 1.00 45.72 97 LYS A C 1
ATOM 826 O O . LYS A 1 97 ? -12.140 17.193 8.595 1.00 45.72 97 LYS A O 1
ATOM 831 N N . ARG A 1 98 ? -14.080 18.305 8.524 1.00 42.00 98 ARG A N 1
ATOM 832 C CA . ARG A 1 98 ? -13.716 19.022 7.285 1.00 42.00 98 ARG A CA 1
ATOM 833 C C . ARG A 1 98 ? -12.675 20.130 7.475 1.00 42.00 98 ARG A C 1
ATOM 835 O O . ARG A 1 98 ? -11.959 20.390 6.520 1.00 42.00 98 ARG A O 1
ATOM 842 N N . ASN A 1 99 ? -12.501 20.681 8.679 1.00 43.50 99 ASN A N 1
ATOM 843 C CA . ASN A 1 99 ? -11.514 21.733 8.942 1.00 43.50 99 ASN A CA 1
ATOM 844 C C . ASN A 1 99 ? -10.740 21.459 10.234 1.00 43.50 99 ASN A C 1
ATOM 846 O O . ASN A 1 99 ? -11.257 21.684 11.322 1.00 43.50 99 ASN A O 1
ATOM 850 N N . SER A 1 100 ? -9.523 20.924 10.113 1.00 39.03 100 SER A N 1
ATOM 851 C CA . SER A 1 100 ? -8.379 21.167 11.014 1.00 39.03 100 SER A CA 1
ATOM 852 C C . SER A 1 100 ? -7.249 20.186 10.702 1.00 39.03 100 SER A C 1
ATOM 854 O O . SER A 1 100 ? -7.430 18.968 10.601 1.00 39.03 100 SER A O 1
ATOM 856 N N . THR A 1 101 ? -6.057 20.749 10.540 1.00 45.94 101 THR A N 1
ATOM 857 C CA . THR A 1 101 ? -4.765 20.109 10.782 1.00 45.94 101 THR A CA 1
ATOM 858 C C . THR A 1 101 ? -4.870 19.114 11.946 1.00 45.94 101 THR A C 1
ATOM 860 O O . THR A 1 101 ? -5.168 19.464 13.081 1.00 45.94 101 THR A O 1
ATOM 863 N N . MET A 1 102 ? -4.709 17.833 11.615 1.00 35.19 102 MET A N 1
ATOM 864 C CA . MET A 1 102 ? -4.958 16.678 12.481 1.00 35.19 102 MET A CA 1
ATOM 865 C C . MET A 1 102 ? -4.162 16.710 13.798 1.00 35.19 102 MET A C 1
ATOM 867 O O . MET A 1 102 ? -2.941 16.556 13.736 1.00 35.19 102 MET A O 1
ATOM 871 N N . PRO A 1 103 ? -4.817 16.709 14.976 1.00 29.95 103 PRO A N 1
ATOM 872 C CA . PRO A 1 103 ? -4.192 16.232 16.199 1.00 29.95 103 PRO A CA 1
ATOM 873 C C . PRO A 1 103 ? -4.028 14.712 16.116 1.00 29.95 103 PRO A C 1
ATOM 875 O O . PRO A 1 103 ? -4.926 13.967 15.701 1.00 29.95 103 PRO A O 1
ATOM 878 N N . TYR A 1 104 ? -2.823 14.278 16.454 1.00 43.38 104 TYR A N 1
ATOM 879 C CA . TYR A 1 104 ? -2.269 12.955 16.232 1.00 43.38 104 TYR A CA 1
ATOM 880 C C . TYR A 1 104 ? -2.646 11.999 17.370 1.00 43.38 104 TYR A C 1
ATOM 882 O O . TYR A 1 104 ? -1.894 11.880 18.321 1.00 43.38 104 TYR A O 1
ATOM 890 N N . THR A 1 105 ? -3.762 11.271 17.258 1.00 30.44 105 THR A N 1
ATOM 891 C CA . THR A 1 105 ? -3.960 9.958 17.910 1.00 30.44 105 THR A CA 1
ATOM 892 C C . THR A 1 105 ? -4.958 9.112 17.099 1.00 30.44 105 THR A C 1
ATOM 894 O O . THR A 1 105 ? -6.039 9.560 16.721 1.00 30.44 105 THR A O 1
ATOM 897 N N . GLY A 1 106 ? -4.537 7.896 16.736 1.00 39.38 106 GLY A N 1
ATOM 898 C CA . GLY A 1 106 ? -5.301 6.785 16.140 1.00 39.38 106 GLY A CA 1
ATOM 899 C C . GLY A 1 106 ? -6.681 7.055 15.516 1.00 39.38 106 GLY A C 1
ATOM 900 O O . GLY A 1 106 ? -7.710 6.808 16.139 1.00 39.38 106 GLY A O 1
ATOM 901 N N . LYS A 1 107 ? -6.744 7.431 14.229 1.00 44.44 107 LYS A N 1
ATOM 902 C CA . LYS A 1 107 ? -8.007 7.376 13.459 1.00 44.44 107 LYS A CA 1
ATOM 903 C C . LYS A 1 107 ? -8.559 5.937 13.472 1.00 44.44 107 LYS A C 1
ATOM 905 O O . LYS A 1 107 ? -7.903 5.040 12.943 1.00 44.44 107 LYS A O 1
ATOM 910 N N . LYS A 1 108 ? -9.748 5.730 14.066 1.00 46.84 108 LYS A N 1
ATOM 911 C CA . LYS A 1 108 ? -10.483 4.445 14.124 1.00 46.84 108 LYS A CA 1
ATOM 912 C C . LYS A 1 108 ? -10.518 3.793 12.738 1.00 46.84 108 LYS A C 1
ATOM 914 O O . LYS A 1 108 ? -11.173 4.328 11.854 1.00 46.84 108 LYS A O 1
ATOM 919 N N . LYS A 1 109 ? -9.823 2.671 12.548 1.00 58.81 109 LYS A N 1
ATOM 920 C CA . LYS A 1 109 ? -9.840 1.871 11.310 1.00 58.81 109 LYS A CA 1
ATOM 921 C C . LYS A 1 109 ? -11.121 1.023 11.248 1.00 58.81 109 LYS A C 1
ATOM 923 O O . LYS A 1 109 ? -11.589 0.574 12.294 1.00 58.81 109 LYS A O 1
ATOM 928 N N . TYR A 1 110 ? -11.677 0.786 10.057 1.00 61.31 110 TYR A N 1
ATOM 929 C CA . TYR A 1 110 ? -12.818 -0.122 9.891 1.00 61.31 110 TYR A CA 1
ATOM 930 C C . TYR A 1 110 ? -12.309 -1.558 9.698 1.00 61.31 110 TYR A C 1
ATOM 932 O O . TYR A 1 110 ? -11.618 -1.865 8.731 1.00 61.31 110 TYR A O 1
ATOM 940 N N . TYR A 1 111 ? -12.635 -2.438 10.645 1.00 70.25 111 TYR A N 1
ATOM 941 C CA . TYR A 1 111 ? -12.218 -3.846 10.648 1.00 70.25 111 TYR A CA 1
ATOM 942 C C . TYR A 1 111 ? -13.376 -4.790 10.305 1.00 70.25 111 TYR A C 1
ATOM 944 O O . TYR A 1 111 ? -13.379 -5.936 10.727 1.00 70.25 111 TYR A O 1
ATOM 952 N N . GLY A 1 112 ? -14.376 -4.312 9.564 1.00 67.75 112 GLY A N 1
ATOM 953 C CA . GLY A 1 112 ? -15.585 -5.076 9.262 1.00 67.75 112 GLY A CA 1
ATOM 954 C C . GLY A 1 112 ? -16.692 -4.913 10.314 1.00 67.75 112 GLY A C 1
ATOM 955 O O . GLY A 1 112 ? -16.453 -4.397 11.413 1.00 67.75 112 GLY A O 1
ATOM 956 N N . PRO A 1 113 ? -17.925 -5.326 9.978 1.00 71.06 113 PRO A N 1
ATOM 957 C CA . PRO A 1 113 ? -19.113 -5.090 10.799 1.00 71.06 113 PRO A CA 1
ATOM 958 C C . PRO A 1 113 ? -19.059 -5.791 12.166 1.00 71.06 113 PRO A C 1
ATOM 960 O O . PRO A 1 113 ? -19.554 -5.248 13.152 1.00 71.06 113 PRO A O 1
ATOM 963 N N . ASN A 1 114 ? -18.396 -6.949 12.276 1.00 81.44 114 ASN A N 1
ATOM 964 C CA . ASN A 1 114 ? -18.297 -7.688 13.541 1.00 81.44 114 ASN A CA 1
ATOM 965 C C . ASN A 1 114 ? -17.247 -7.118 14.520 1.00 81.44 114 ASN A C 1
ATOM 967 O O . ASN A 1 114 ? -17.144 -7.598 15.651 1.00 81.44 114 ASN A O 1
ATOM 971 N N . TRP A 1 115 ? -16.473 -6.100 14.123 1.00 85.12 115 TRP A N 1
ATOM 972 C CA . TRP A 1 115 ? -15.347 -5.605 14.917 1.00 85.12 115 TRP A CA 1
ATOM 973 C C . TRP A 1 115 ? -15.757 -5.105 16.298 1.00 85.12 115 TRP A C 1
ATOM 975 O O . TRP A 1 115 ? -15.130 -5.465 17.288 1.00 85.12 115 TRP A O 1
ATOM 985 N N . LEU A 1 116 ? -16.813 -4.292 16.393 1.00 81.81 116 LEU A N 1
ATOM 986 C CA . LEU A 1 116 ? -17.243 -3.733 17.679 1.00 81.81 116 LEU A CA 1
ATOM 987 C C . LEU A 1 116 ? -17.627 -4.839 18.669 1.00 81.81 116 LEU A C 1
ATOM 989 O O . LEU A 1 116 ? -17.265 -4.771 19.845 1.00 81.81 116 LEU A O 1
ATOM 993 N N . MET A 1 117 ? -18.295 -5.883 18.176 1.00 87.62 117 MET A N 1
ATOM 994 C CA . MET A 1 117 ? -18.646 -7.063 18.961 1.00 87.62 117 MET A CA 1
ATOM 995 C C . MET A 1 117 ? -17.393 -7.839 19.390 1.00 87.62 117 MET A C 1
ATOM 997 O O . MET A 1 117 ? -17.220 -8.121 20.575 1.00 87.62 117 MET A O 1
ATOM 1001 N N . GLN A 1 118 ? -16.490 -8.145 18.455 1.00 93.69 118 GLN A N 1
ATOM 1002 C CA . GLN A 1 118 ? -15.269 -8.906 18.738 1.00 93.69 118 GLN A CA 1
ATOM 1003 C C . GLN A 1 118 ? -14.310 -8.144 19.661 1.00 93.69 118 GLN A C 1
ATOM 1005 O O . GLN A 1 118 ? -13.729 -8.741 20.563 1.00 93.69 118 GLN A O 1
ATOM 1010 N N . ARG A 1 119 ? -14.222 -6.816 19.524 1.00 93.00 119 ARG A N 1
ATOM 1011 C CA . ARG A 1 119 ? -13.472 -5.932 20.422 1.00 93.00 119 ARG A CA 1
ATOM 1012 C C . ARG A 1 119 ? -13.992 -6.019 21.856 1.00 93.00 119 ARG A C 1
ATOM 1014 O O . ARG A 1 119 ? -13.198 -6.152 22.781 1.00 93.00 119 ARG A O 1
ATOM 1021 N N . ARG A 1 120 ? -15.313 -5.954 22.062 1.00 93.75 120 ARG A N 1
ATOM 1022 C CA . ARG A 1 120 ? -15.915 -6.112 23.401 1.00 93.75 120 ARG A CA 1
ATOM 1023 C C . ARG A 1 120 ? -15.637 -7.501 23.973 1.00 93.75 120 ARG A C 1
ATOM 1025 O O . ARG A 1 120 ? -15.234 -7.613 25.125 1.00 93.75 120 ARG A O 1
ATOM 1032 N N . ARG A 1 121 ? -15.793 -8.549 23.159 1.00 97.06 121 ARG A N 1
ATOM 1033 C CA . ARG A 1 121 ? -15.510 -9.936 23.558 1.00 97.06 121 ARG A CA 1
ATOM 1034 C C . ARG A 1 121 ? -14.042 -10.150 23.938 1.00 97.06 121 ARG A C 1
ATOM 1036 O O . ARG A 1 121 ? -13.786 -10.823 24.928 1.00 97.06 121 ARG A O 1
ATOM 1043 N N . ALA A 1 122 ? -13.099 -9.552 23.207 1.00 97.44 122 ALA A N 1
ATOM 1044 C CA . ALA A 1 122 ? -11.674 -9.619 23.527 1.00 97.44 122 ALA A CA 1
ATOM 1045 C C . ALA A 1 122 ? -11.374 -8.982 24.890 1.00 97.44 122 ALA A C 1
ATOM 1047 O O . ALA A 1 122 ? -10.757 -9.626 25.731 1.00 97.44 122 ALA A O 1
ATOM 1048 N N . ARG A 1 123 ? -11.900 -7.778 25.151 1.00 97.62 123 ARG A N 1
ATOM 1049 C CA . ARG A 1 123 ? -11.731 -7.111 26.452 1.00 97.62 123 ARG A CA 1
ATOM 1050 C C . ARG A 1 123 ? -12.355 -7.890 27.603 1.00 97.62 123 ARG A C 1
ATOM 1052 O O . ARG A 1 123 ? -11.727 -8.034 28.644 1.00 97.62 123 ARG A O 1
ATOM 1059 N N . LYS A 1 124 ? -13.553 -8.449 27.397 1.00 97.69 124 LYS A N 1
ATOM 1060 C CA . LYS A 1 124 ? -14.221 -9.295 28.395 1.00 97.69 124 LYS A CA 1
ATOM 1061 C C . LYS A 1 124 ? -13.410 -10.559 28.703 1.00 97.69 124 LYS A C 1
ATOM 1063 O O . LYS A 1 124 ? -13.235 -10.883 29.871 1.00 97.69 124 LYS A O 1
ATOM 1068 N N . ARG A 1 125 ? -12.902 -11.253 27.675 1.00 97.94 125 ARG A N 1
ATOM 1069 C CA . ARG A 1 125 ? -12.008 -12.417 27.832 1.00 97.94 125 ARG A CA 1
ATOM 1070 C C . ARG A 1 125 ? -10.754 -12.044 28.624 1.00 97.94 125 ARG A C 1
ATOM 1072 O O . ARG A 1 125 ? -10.356 -12.785 29.509 1.00 97.94 125 ARG A O 1
ATOM 1079 N N . ASP A 1 126 ? -10.180 -10.886 28.321 1.00 97.94 126 ASP A N 1
ATOM 1080 C CA . ASP A 1 126 ? -8.963 -10.363 28.950 1.00 97.94 126 ASP A CA 1
ATOM 1081 C C . ASP A 1 126 ? -9.220 -9.749 30.339 1.00 97.94 126 ASP A C 1
ATOM 1083 O O . ASP A 1 126 ? -8.346 -9.085 30.893 1.00 97.94 126 ASP A O 1
ATOM 1087 N N . GLN A 1 127 ? -10.426 -9.932 30.895 1.00 97.69 127 GLN A N 1
ATOM 1088 C CA . GLN A 1 127 ? -10.858 -9.380 32.182 1.00 97.69 127 GLN A CA 1
ATOM 1089 C C . GLN A 1 127 ? -10.627 -7.864 32.303 1.00 97.69 127 GLN A C 1
ATOM 1091 O O . GLN A 1 127 ? -10.362 -7.360 33.390 1.00 97.69 127 GLN A O 1
ATOM 1096 N N . TYR A 1 128 ? -10.699 -7.137 31.182 1.00 97.69 128 TYR A N 1
ATOM 1097 C CA . TYR A 1 128 ? -10.417 -5.700 31.096 1.00 97.69 128 TYR A CA 1
ATOM 1098 C C . TYR A 1 128 ? -9.023 -5.307 31.621 1.00 97.69 128 TYR A C 1
ATOM 1100 O O . TYR A 1 128 ? -8.815 -4.172 32.050 1.00 97.69 128 TYR A O 1
ATOM 1108 N N . LYS A 1 129 ? -8.057 -6.234 31.563 1.00 98.06 129 LYS A N 1
ATOM 1109 C CA . LYS A 1 129 ? -6.653 -6.017 31.926 1.00 98.06 129 LYS A CA 1
ATOM 1110 C C . LYS A 1 129 ? -5.766 -6.018 30.689 1.00 98.06 129 LYS A C 1
ATOM 1112 O O . LYS A 1 129 ? -5.945 -6.823 29.770 1.00 98.06 129 LYS A O 1
ATOM 1117 N N . CYS A 1 130 ? -4.774 -5.132 30.672 1.00 97.62 130 CYS A N 1
ATOM 1118 C CA . CYS A 1 130 ? -3.724 -5.157 29.664 1.00 97.62 130 CYS A CA 1
ATOM 1119 C C . CYS A 1 130 ? -2.988 -6.498 29.734 1.00 97.62 130 CYS A C 1
ATOM 1121 O O . CYS A 1 130 ? -2.433 -6.851 30.768 1.00 97.62 130 CYS A O 1
ATOM 1123 N N . GLN A 1 131 ? -2.922 -7.217 28.618 1.00 97.69 131 GLN A N 1
ATOM 1124 C CA . GLN A 1 131 ? -2.302 -8.545 28.561 1.0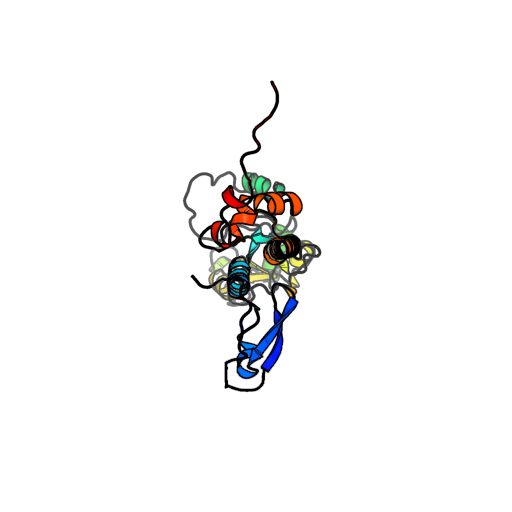0 97.69 131 GLN A CA 1
ATOM 1125 C C . GLN A 1 131 ? -0.762 -8.514 28.547 1.00 97.69 131 GLN A C 1
ATOM 1127 O O . GLN A 1 131 ? -0.132 -9.551 28.370 1.00 97.69 131 GLN A O 1
ATOM 1132 N N . ILE A 1 132 ? -0.155 -7.331 28.696 1.00 95.50 132 ILE A N 1
ATOM 1133 C CA . ILE A 1 132 ? 1.299 -7.160 28.838 1.00 95.50 132 ILE A CA 1
ATOM 1134 C C . ILE A 1 132 ? 1.650 -6.680 30.247 1.00 95.50 132 ILE A C 1
ATOM 1136 O O . ILE A 1 132 ? 2.437 -7.330 30.921 1.00 95.50 132 ILE A O 1
ATOM 1140 N N . CYS A 1 133 ? 1.082 -5.559 30.706 1.00 96.62 133 CYS A N 1
ATOM 1141 C CA . CYS A 1 133 ? 1.439 -4.978 32.008 1.00 96.62 133 CYS A CA 1
ATOM 1142 C C . CYS A 1 133 ? 0.420 -5.235 33.128 1.00 96.62 133 CYS A C 1
ATOM 1144 O O . CYS A 1 133 ? 0.653 -4.820 34.254 1.00 96.62 133 CYS A O 1
ATOM 1146 N N . GLY A 1 134 ? -0.727 -5.854 32.840 1.00 96.81 134 GLY A N 1
ATOM 1147 C CA . GLY A 1 134 ? -1.745 -6.179 33.843 1.00 96.81 134 GLY A CA 1
ATOM 1148 C C . GLY A 1 134 ? -2.680 -5.035 34.256 1.00 96.81 134 GLY A C 1
ATOM 1149 O O . GLY A 1 134 ? -3.703 -5.329 34.873 1.00 96.81 134 GLY A O 1
ATOM 1150 N N . ILE A 1 135 ? -2.400 -3.774 33.884 1.00 97.00 135 ILE A N 1
ATOM 1151 C CA . ILE A 1 135 ? -3.230 -2.618 34.286 1.00 97.00 135 ILE A CA 1
ATOM 1152 C C . ILE A 1 135 ? -4.694 -2.809 33.875 1.00 97.00 135 ILE A C 1
ATOM 1154 O O . ILE A 1 135 ? -4.990 -3.157 32.725 1.00 97.00 135 ILE A O 1
ATOM 1158 N N . HIS A 1 136 ? -5.609 -2.589 34.816 1.00 97.88 136 HIS A N 1
ATOM 1159 C CA . HIS A 1 136 ? -7.046 -2.706 34.582 1.00 97.88 136 HIS A CA 1
ATOM 1160 C C . HIS A 1 136 ? -7.618 -1.409 33.983 1.00 97.88 136 HIS A C 1
ATOM 1162 O O . HIS A 1 136 ? -7.157 -0.323 34.317 1.00 97.88 136 HIS A O 1
ATOM 1168 N N . GLU A 1 137 ? -8.663 -1.481 33.148 1.00 96.12 137 GLU A N 1
ATOM 1169 C CA . GLU A 1 137 ? -9.300 -0.297 32.525 1.00 96.12 137 GLU A CA 1
ATOM 1170 C C . GLU A 1 137 ? -9.686 0.796 33.530 1.00 96.12 137 GLU A C 1
ATOM 1172 O O . GLU A 1 137 ? -9.490 1.978 33.261 1.00 96.12 137 GLU A O 1
ATOM 1177 N N . LYS A 1 138 ? -10.203 0.395 34.699 1.00 94.12 138 LYS A N 1
ATOM 1178 C CA . LYS A 1 138 ? -10.553 1.320 35.793 1.00 94.12 138 LYS A CA 1
ATOM 1179 C C . LYS A 1 138 ? -9.352 2.131 36.281 1.00 94.12 138 LYS A C 1
ATOM 1181 O O . LYS A 1 138 ? -9.479 3.331 36.466 1.00 94.12 138 LYS A O 1
ATOM 1186 N N . GLU A 1 139 ? -8.209 1.477 36.466 1.00 94.44 139 GLU A N 1
ATOM 1187 C CA . GLU A 1 139 ? -6.962 2.125 36.889 1.00 94.44 139 GLU A CA 1
ATOM 1188 C C . GLU A 1 139 ? -6.352 2.943 35.742 1.00 94.44 139 GLU A C 1
ATOM 1190 O O . GLU A 1 139 ? -5.797 4.015 35.949 1.00 94.44 139 GLU A O 1
ATOM 1195 N N . TYR A 1 140 ? -6.513 2.468 34.506 1.00 93.06 140 TYR A N 1
ATOM 1196 C CA . TYR A 1 140 ? -6.021 3.146 33.313 1.00 93.06 140 TYR A CA 1
ATOM 1197 C C . TYR A 1 140 ? -6.833 4.398 32.926 1.00 93.06 140 TYR A C 1
ATOM 1199 O O . TYR A 1 140 ? -6.338 5.249 32.186 1.00 93.06 140 TYR A O 1
ATOM 1207 N N . GLY A 1 141 ? -8.082 4.509 33.388 1.00 91.75 141 GLY A N 1
ATOM 1208 C CA . GLY A 1 141 ? -8.970 5.650 33.140 1.00 91.75 141 GLY A CA 1
ATOM 1209 C C . GLY A 1 141 ? -9.608 5.690 31.745 1.00 91.75 141 GLY A C 1
ATOM 1210 O O . GLY A 1 141 ? -10.276 6.663 31.403 1.00 91.75 141 GLY A O 1
ATOM 1211 N N . GLN A 1 142 ? -9.421 4.656 30.919 1.00 90.69 142 GLN A N 1
ATOM 1212 C CA . GLN A 1 142 ? -10.041 4.543 29.594 1.00 90.69 142 GLN A CA 1
ATOM 1213 C C . GLN A 1 142 ? -10.115 3.086 29.123 1.00 90.69 142 GLN A C 1
ATOM 1215 O O . GLN A 1 142 ? -9.464 2.196 29.671 1.00 90.69 142 GLN A O 1
ATOM 1220 N N . GLU A 1 143 ? -10.879 2.848 28.056 1.00 91.19 143 GLU A N 1
ATOM 1221 C CA . GLU A 1 143 ? -10.953 1.527 27.435 1.00 91.19 143 GLU A CA 1
ATOM 1222 C C . GLU A 1 143 ? -9.599 1.088 26.853 1.00 91.19 143 GLU A C 1
ATOM 1224 O O . GLU A 1 143 ? -8.937 1.850 26.144 1.00 91.19 143 GLU A O 1
ATOM 1229 N N . LEU A 1 144 ? -9.230 -0.179 27.052 1.00 93.00 144 LEU A N 1
ATOM 1230 C CA . LEU A 1 144 ? -8.057 -0.770 26.422 1.00 93.00 144 LEU A CA 1
ATOM 1231 C C . LEU A 1 144 ? -8.225 -0.799 24.894 1.00 93.00 144 LEU A C 1
ATOM 1233 O O . LEU A 1 144 ? -9.304 -1.055 24.327 1.00 93.00 144 LEU A O 1
ATOM 1237 N N . SER A 1 145 ? -7.109 -0.573 24.211 1.00 90.88 145 SER A N 1
ATOM 1238 C CA . SER A 1 145 ? -6.981 -0.806 22.779 1.00 90.88 145 SER A CA 1
ATOM 1239 C C . SER A 1 145 ? -6.982 -2.311 22.518 1.00 90.88 145 SER A C 1
ATOM 1241 O O . SER A 1 145 ? -6.402 -3.078 23.277 1.00 90.88 145 SER A O 1
ATOM 1243 N N . VAL A 1 146 ? -7.622 -2.760 21.436 1.00 91.94 146 VAL A N 1
ATOM 1244 C CA . VAL A 1 146 ? -7.552 -4.167 21.008 1.00 91.94 146 VAL A CA 1
ATOM 1245 C C . VAL A 1 146 ? -6.712 -4.243 19.745 1.00 91.94 146 VAL A C 1
ATOM 1247 O O . VAL A 1 146 ? -7.043 -3.615 18.738 1.00 91.94 146 VAL A O 1
ATOM 1250 N N . HIS A 1 147 ? -5.625 -5.004 19.823 1.00 90.00 147 HIS A N 1
ATOM 1251 C CA . HIS A 1 147 ? -4.633 -5.178 18.768 1.00 90.00 147 HIS A CA 1
ATOM 1252 C C . HIS A 1 147 ? -4.782 -6.536 18.085 1.00 90.00 147 HIS A C 1
ATOM 1254 O O . HIS A 1 147 ? -5.101 -7.533 18.735 1.00 90.00 147 HIS A O 1
ATOM 1260 N N . HIS A 1 148 ? -4.511 -6.585 16.782 1.00 89.88 148 HIS A N 1
ATOM 1261 C CA . HIS A 1 148 ? -4.430 -7.833 16.024 1.00 89.88 148 HIS A CA 1
ATOM 1262 C C . HIS A 1 148 ? -3.022 -8.432 16.148 1.00 89.88 148 HIS A C 1
ATOM 1264 O O . HIS A 1 148 ? -2.062 -7.848 15.657 1.00 89.88 148 HIS A O 1
ATOM 1270 N N . LYS A 1 149 ? -2.887 -9.609 16.771 1.00 90.00 149 LYS A N 1
ATOM 1271 C CA . LYS A 1 149 ? -1.606 -10.315 16.971 1.00 90.00 149 LYS A CA 1
ATOM 1272 C C . LYS A 1 149 ? -0.912 -10.641 15.651 1.00 90.00 149 LYS A C 1
ATOM 1274 O O . LYS A 1 149 ? 0.297 -10.490 15.546 1.00 90.00 149 LYS A O 1
ATOM 1279 N N . LYS A 1 150 ? -1.654 -11.093 14.644 1.00 86.06 150 LYS A N 1
ATOM 1280 C CA . LYS A 1 150 ? -1.215 -11.132 13.248 1.00 86.06 150 LYS A CA 1
ATOM 1281 C C . LYS A 1 150 ? -1.880 -9.966 12.519 1.00 86.06 150 LYS A C 1
ATOM 1283 O O . LYS A 1 150 ? -3.092 -9.794 12.681 1.00 86.06 150 LYS A O 1
ATOM 1288 N N . PRO A 1 151 ? -1.137 -9.197 11.704 1.00 81.75 151 PRO A N 1
ATOM 1289 C CA . PRO A 1 151 ? -1.699 -8.097 10.937 1.00 81.75 151 PRO A CA 1
ATOM 1290 C C . PRO A 1 151 ? -2.959 -8.508 10.176 1.00 81.75 151 PRO A C 1
ATOM 1292 O O . PRO A 1 151 ? -2.974 -9.532 9.498 1.00 81.75 151 PRO A O 1
ATOM 1295 N N . PHE A 1 152 ? -3.994 -7.667 10.244 1.00 77.19 152 PHE A N 1
ATOM 1296 C CA . PHE A 1 152 ? -5.276 -7.875 9.556 1.00 77.19 152 PHE A CA 1
ATOM 1297 C C . PHE A 1 152 ? -5.102 -8.218 8.064 1.00 77.19 152 PHE A C 1
ATOM 1299 O O . PHE A 1 152 ? -5.887 -8.969 7.503 1.00 77.19 152 PHE A O 1
ATOM 1306 N N . VAL A 1 153 ? -4.038 -7.714 7.426 1.00 72.88 153 VAL A N 1
ATOM 1307 C CA . VAL A 1 153 ? -3.741 -7.955 6.006 1.00 72.88 153 VAL A CA 1
ATOM 1308 C C . VAL A 1 153 ? -3.259 -9.361 5.645 1.00 72.88 153 VAL A C 1
ATOM 1310 O O . VAL A 1 153 ? -3.112 -9.661 4.462 1.00 72.88 153 VAL A O 1
ATOM 1313 N N . TYR A 1 154 ? -2.974 -10.208 6.632 1.00 78.31 154 TYR A N 1
ATOM 1314 C CA . TYR A 1 154 ? -2.539 -11.591 6.411 1.00 78.31 154 TYR A CA 1
ATOM 1315 C C . TYR A 1 154 ? -3.708 -12.585 6.362 1.00 78.31 154 TYR A C 1
ATOM 1317 O O . TYR A 1 154 ? -3.477 -13.790 6.299 1.00 78.31 154 TYR A O 1
ATOM 1325 N N . PHE A 1 155 ? -4.943 -12.089 6.390 1.00 79.81 155 PHE A N 1
ATOM 1326 C CA . PHE A 1 155 ? -6.168 -12.881 6.377 1.00 79.81 155 PHE A CA 1
ATOM 1327 C C . PHE A 1 155 ? -7.007 -12.542 5.144 1.00 79.81 155 PHE A C 1
ATOM 1329 O O . PHE A 1 155 ? -6.936 -11.423 4.631 1.00 79.81 155 PHE A O 1
ATOM 1336 N N . GLU A 1 156 ? -7.801 -13.501 4.673 1.00 74.81 156 GLU A N 1
ATOM 1337 C CA . GLU A 1 156 ? -8.634 -13.335 3.471 1.00 74.81 156 GLU A CA 1
ATOM 1338 C C . GLU A 1 156 ? -9.950 -12.606 3.770 1.00 74.81 156 GLU A C 1
ATOM 1340 O O . GLU A 1 156 ? -10.493 -11.904 2.916 1.00 74.81 156 GLU A O 1
ATOM 1345 N N . SER A 1 157 ? -10.441 -12.731 5.004 1.00 74.75 157 SER A N 1
ATOM 1346 C CA . SER A 1 157 ? -11.714 -12.170 5.455 1.00 74.75 157 SER A CA 1
ATOM 1347 C C . SER A 1 157 ? -11.570 -11.427 6.785 1.00 74.75 157 SER A C 1
ATOM 1349 O O . SER A 1 157 ? -10.662 -11.688 7.584 1.00 74.75 157 SER A O 1
ATOM 1351 N N . TYR A 1 158 ? -12.476 -10.479 7.045 1.00 77.25 158 TYR A N 1
ATOM 1352 C CA . TYR A 1 158 ? -12.469 -9.738 8.308 1.00 77.25 158 TYR A CA 1
ATOM 1353 C C . TYR A 1 158 ? -12.901 -10.632 9.479 1.00 77.25 158 TYR A C 1
ATOM 1355 O O . TYR A 1 158 ? -12.471 -10.428 10.613 1.00 77.25 158 TYR A O 1
ATOM 1363 N N . GLU A 1 159 ? -13.727 -11.641 9.211 1.00 83.69 159 GLU A N 1
ATOM 1364 C CA . GLU A 1 159 ? -14.182 -12.651 10.155 1.00 83.69 159 GLU A CA 1
ATOM 1365 C C . GLU A 1 159 ? -13.008 -13.460 10.696 1.00 83.69 159 GLU A C 1
ATOM 1367 O O . GLU A 1 159 ? -12.893 -13.631 11.911 1.00 83.69 159 GLU A O 1
ATOM 1372 N N . GLU A 1 160 ? -12.113 -13.903 9.810 1.00 88.00 160 GLU A N 1
ATOM 1373 C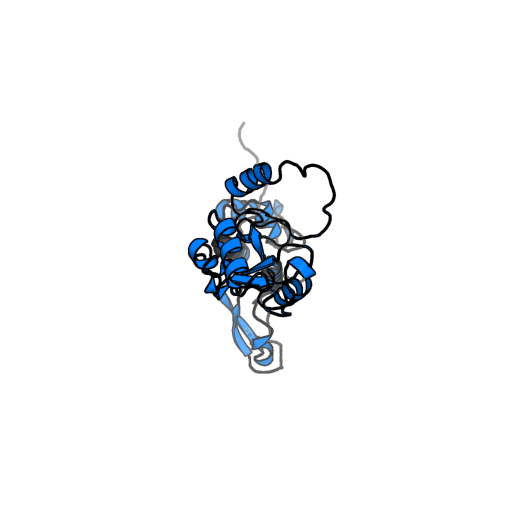 CA . GLU A 1 160 ? -10.904 -14.634 10.181 1.00 88.00 160 GLU A CA 1
ATOM 1374 C C . GLU A 1 160 ? -9.949 -13.744 10.986 1.00 88.00 160 GLU A C 1
ATOM 1376 O O . GLU A 1 160 ? -9.514 -14.125 12.077 1.00 88.00 160 GLU A O 1
ATOM 1381 N N . ALA A 1 161 ? -9.694 -12.523 10.506 1.00 86.44 161 ALA A N 1
ATOM 1382 C CA . ALA A 1 161 ? -8.809 -11.581 11.182 1.00 86.44 161 ALA A CA 1
ATOM 1383 C C . ALA A 1 161 ? -9.304 -11.207 12.589 1.00 86.44 161 ALA A C 1
ATOM 1385 O O . ALA A 1 161 ? -8.494 -11.033 13.501 1.00 86.44 161 ALA A O 1
ATOM 1386 N N . ASN A 1 162 ? -10.621 -11.103 12.786 1.00 90.38 162 ASN A N 1
ATOM 1387 C CA . ASN A 1 162 ? -11.234 -10.684 14.048 1.00 90.38 162 ASN A CA 1
ATOM 1388 C C . ASN A 1 162 ? -11.538 -11.838 15.013 1.00 90.38 162 ASN A C 1
ATOM 1390 O O . ASN A 1 162 ? -12.185 -11.618 16.044 1.00 90.38 162 ASN A O 1
ATOM 1394 N N . ARG A 1 163 ? -11.093 -13.068 14.725 1.00 95.12 163 ARG A N 1
ATOM 1395 C CA . ARG A 1 163 ? -11.184 -14.176 15.686 1.00 95.12 163 ARG A CA 1
ATOM 1396 C C . ARG A 1 163 ? -10.480 -13.794 16.981 1.00 95.12 163 ARG A C 1
ATOM 1398 O O . ARG A 1 163 ? -9.379 -13.252 16.957 1.00 95.12 163 ARG A O 1
ATOM 1405 N N . LEU A 1 164 ? -11.088 -14.122 18.124 1.00 96.69 164 LEU A N 1
ATOM 1406 C CA . LEU A 1 164 ? -10.555 -13.736 19.436 1.00 96.69 164 LEU A CA 1
ATOM 1407 C C . LEU A 1 164 ? -9.106 -14.189 19.630 1.00 96.69 164 LEU A C 1
ATOM 1409 O O . LEU A 1 164 ? -8.317 -13.444 20.200 1.00 96.69 164 LEU A O 1
ATOM 1413 N N . GLN A 1 165 ? -8.722 -15.357 19.107 1.00 96.06 165 GLN A N 1
ATOM 1414 C CA . GLN A 1 165 ? -7.344 -15.857 19.197 1.00 96.06 165 GLN A CA 1
ATOM 1415 C C . GLN A 1 165 ? -6.320 -14.868 18.614 1.00 96.06 165 GLN A C 1
ATOM 1417 O O . GLN A 1 165 ? -5.206 -14.765 19.134 1.00 96.06 165 GLN A O 1
ATOM 1422 N N . ASN A 1 166 ? -6.718 -14.111 17.585 1.00 94.75 166 ASN A N 1
ATOM 1423 C CA . ASN A 1 166 ? -5.909 -13.092 16.931 1.00 94.75 166 ASN A CA 1
ATOM 1424 C C . ASN A 1 166 ? -6.012 -11.705 17.590 1.00 94.75 166 ASN A C 1
ATOM 1426 O O . ASN A 1 166 ? -5.346 -10.781 17.143 1.00 94.75 166 ASN A O 1
ATOM 1430 N N . LEU A 1 167 ? -6.814 -11.528 18.640 1.00 95.19 167 LEU A N 1
ATOM 1431 C CA . LEU A 1 167 ? -7.002 -10.244 19.318 1.00 95.19 167 LEU A CA 1
ATOM 1432 C C . LEU A 1 167 ? -6.361 -10.241 20.707 1.00 95.19 167 LEU A C 1
ATOM 1434 O O . LEU A 1 167 ? -6.376 -11.256 21.411 1.00 95.19 167 LEU A O 1
ATOM 1438 N N . ILE A 1 168 ? -5.820 -9.095 21.116 1.00 95.62 168 ILE A N 1
ATOM 1439 C CA . ILE A 1 168 ? -5.221 -8.881 22.439 1.00 95.62 168 ILE A CA 1
ATOM 1440 C C . ILE A 1 168 ? -5.539 -7.474 22.960 1.00 95.62 168 ILE A C 1
ATOM 1442 O O . ILE A 1 168 ? -5.404 -6.504 22.215 1.00 95.62 168 ILE A O 1
ATOM 1446 N N . SER A 1 169 ? -5.976 -7.358 24.216 1.00 97.12 169 SER A N 1
ATOM 1447 C CA . SER A 1 169 ? -6.292 -6.073 24.857 1.00 97.12 169 SER A CA 1
ATOM 1448 C C . SER A 1 169 ? -5.052 -5.469 25.516 1.00 97.12 169 SER A C 1
ATOM 1450 O O . SER A 1 169 ? -4.390 -6.126 26.317 1.00 97.12 169 SER A O 1
ATOM 1452 N N . LEU A 1 170 ? -4.726 -4.223 25.178 1.00 95.12 170 LEU A N 1
ATOM 1453 C CA . LEU A 1 170 ? -3.493 -3.537 25.562 1.00 95.12 170 LEU A CA 1
ATOM 1454 C C . LEU A 1 170 ? -3.761 -2.074 25.934 1.00 95.12 170 LEU A C 1
ATOM 1456 O O . LEU A 1 170 ? -4.580 -1.403 25.304 1.00 95.12 170 LEU A O 1
ATOM 1460 N N . CYS A 1 171 ? -3.030 -1.554 26.921 1.00 94.38 171 CYS A N 1
ATOM 1461 C CA . CYS A 1 171 ? -2.985 -0.115 27.188 1.00 94.38 171 CYS A CA 1
ATOM 1462 C C . CYS A 1 171 ? -2.161 0.597 26.102 1.00 94.38 171 CYS A C 1
ATOM 1464 O O . CYS A 1 171 ? -1.387 -0.040 25.386 1.00 94.38 171 CYS A O 1
ATOM 1466 N N . GLU A 1 172 ? -2.293 1.917 25.958 1.00 89.62 172 GLU A N 1
ATOM 1467 C CA . GLU A 1 172 ? -1.670 2.645 24.842 1.00 89.62 172 GLU A CA 1
ATOM 1468 C C . GLU A 1 172 ? -0.130 2.592 24.859 1.00 89.62 172 GLU A C 1
ATOM 1470 O O . GLU A 1 172 ? 0.501 2.589 23.799 1.00 89.62 172 GLU A O 1
ATOM 1475 N N . SER A 1 173 ? 0.493 2.522 26.041 1.00 88.94 173 SER A N 1
ATOM 1476 C CA . SER A 1 173 ? 1.951 2.397 26.178 1.00 88.94 173 SER A CA 1
ATOM 1477 C C . SER A 1 173 ? 2.449 1.041 25.672 1.00 88.94 173 SER A C 1
ATOM 1479 O O . SER A 1 173 ? 3.390 0.992 24.878 1.00 88.94 173 SER A O 1
ATOM 1481 N N . CYS A 1 174 ? 1.792 -0.052 26.065 1.00 91.81 174 CYS A N 1
ATOM 1482 C CA . CYS A 1 174 ? 2.087 -1.395 25.570 1.00 91.81 174 CYS A CA 1
ATOM 1483 C C . CYS A 1 174 ? 1.744 -1.520 24.084 1.00 91.81 174 CYS A C 1
ATOM 1485 O O . CYS A 1 174 ? 2.559 -2.001 23.304 1.00 91.81 174 CYS A O 1
ATOM 1487 N N . HIS A 1 175 ? 0.582 -1.015 23.668 1.00 88.12 175 HIS A N 1
ATOM 1488 C CA . HIS A 1 175 ? 0.115 -1.030 22.284 1.00 88.12 175 HIS A CA 1
ATOM 1489 C C . HIS A 1 175 ? 1.139 -0.397 21.331 1.00 88.12 175 HIS A C 1
ATOM 1491 O O . HIS A 1 175 ? 1.507 -1.013 20.332 1.00 88.12 175 HIS A O 1
ATOM 1497 N N . ARG A 1 176 ? 1.684 0.781 21.668 1.00 83.19 176 ARG A N 1
ATOM 1498 C CA . ARG A 1 176 ? 2.737 1.443 20.876 1.00 83.19 176 ARG A CA 1
ATOM 1499 C C . ARG A 1 176 ? 4.013 0.612 20.731 1.00 83.19 176 ARG A C 1
ATOM 1501 O O . ARG A 1 176 ? 4.660 0.692 19.689 1.00 83.19 176 ARG A O 1
ATOM 1508 N N . GLN A 1 177 ? 4.379 -0.181 21.737 1.00 84.06 177 GLN A N 1
ATOM 1509 C CA . GLN A 1 177 ? 5.551 -1.060 21.659 1.00 84.06 177 GLN A CA 1
ATOM 1510 C C . GLN A 1 177 ? 5.330 -2.201 20.663 1.00 84.06 177 GLN A C 1
ATOM 1512 O O . GLN A 1 177 ? 6.240 -2.523 19.902 1.00 84.06 177 GLN A O 1
ATOM 1517 N N . VAL A 1 178 ? 4.109 -2.745 20.601 1.00 81.44 178 VAL A N 1
ATOM 1518 C CA . VAL A 1 178 ? 3.766 -3.837 19.674 1.00 81.44 178 VAL A CA 1
ATOM 1519 C C . VAL A 1 178 ? 3.676 -3.366 18.221 1.00 81.44 178 VAL A C 1
ATOM 1521 O O . VAL A 1 178 ? 3.807 -4.178 17.319 1.00 81.44 178 VAL A O 1
ATOM 1524 N N . HIS A 1 179 ? 3.517 -2.062 17.964 1.00 68.88 179 HIS A N 1
ATOM 1525 C CA . HIS A 1 179 ? 3.558 -1.485 16.607 1.00 68.88 179 HIS A CA 1
ATOM 1526 C C . HIS A 1 179 ? 4.979 -1.325 16.030 1.00 68.88 179 HIS A C 1
ATOM 1528 O O . HIS A 1 179 ? 5.144 -0.691 14.987 1.00 68.88 179 HIS A O 1
ATOM 1534 N N . LYS A 1 180 ? 6.014 -1.889 16.666 1.00 64.25 180 LYS A N 1
ATOM 1535 C CA . LYS A 1 180 ? 7.395 -1.910 16.152 1.00 64.25 180 LYS A CA 1
ATOM 1536 C C . LYS A 1 180 ? 7.674 -3.195 15.348 1.00 64.25 180 LYS A C 1
ATOM 1538 O O . LYS A 1 180 ? 7.005 -4.210 15.514 1.00 64.25 180 LYS A O 1
ATOM 1543 N N . GLY A 1 181 ? 8.673 -3.162 14.463 1.00 61.44 181 GLY A N 1
ATOM 1544 C CA . GLY A 1 181 ? 9.105 -4.344 13.698 1.00 61.44 181 GLY A CA 1
ATOM 1545 C C . GLY A 1 181 ? 8.085 -4.809 12.649 1.00 61.44 181 GLY A C 1
ATOM 1546 O O . GLY A 1 181 ? 7.541 -3.986 11.914 1.00 61.44 181 GLY A O 1
ATOM 1547 N N . GLU A 1 182 ? 7.830 -6.121 12.567 1.00 54.19 182 GLU A N 1
ATOM 1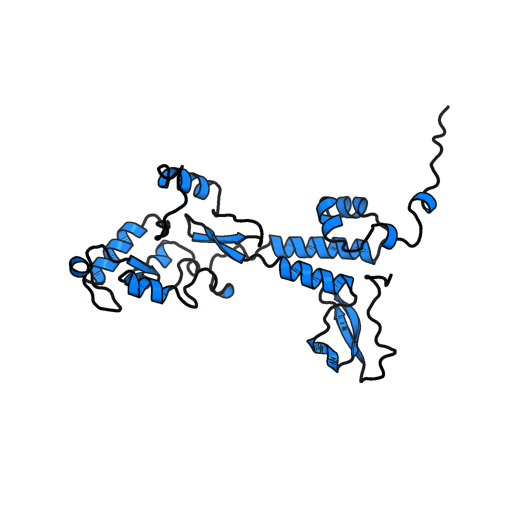548 C CA . GLU A 1 182 ? 6.959 -6.752 11.549 1.00 54.19 182 GLU A CA 1
ATOM 1549 C C . GLU A 1 182 ? 5.482 -6.324 11.616 1.00 54.19 182 GLU A C 1
ATOM 1551 O O . GLU A 1 182 ? 4.735 -6.488 10.651 1.00 54.19 182 GLU A O 1
ATOM 1556 N N . GLN A 1 183 ? 5.050 -5.776 12.752 1.00 58.62 183 GLN A N 1
ATOM 1557 C CA . GLN A 1 183 ? 3.682 -5.300 12.982 1.00 58.62 183 GLN A CA 1
ATOM 1558 C C . GLN A 1 183 ? 3.455 -3.888 12.425 1.00 58.62 183 GLN A C 1
ATOM 1560 O O . GLN A 1 183 ? 2.310 -3.448 12.283 1.00 58.62 183 GLN A O 1
ATOM 1565 N N . HIS A 1 184 ? 4.531 -3.162 12.101 1.00 62.16 184 HIS A N 1
ATOM 1566 C CA . HIS A 1 184 ? 4.419 -1.816 11.564 1.00 62.16 184 HIS A CA 1
ATOM 1567 C C . HIS A 1 184 ? 3.947 -1.858 10.099 1.00 62.16 184 HIS A C 1
ATOM 1569 O O . HIS A 1 184 ? 4.514 -2.604 9.297 1.00 62.16 184 HIS A O 1
ATOM 1575 N N . PRO A 1 185 ? 2.989 -1.006 9.677 1.00 56.59 185 PRO A N 1
ATOM 1576 C CA . PRO A 1 185 ? 2.470 -1.018 8.308 1.00 56.59 185 PRO A CA 1
ATOM 1577 C C . PRO A 1 185 ? 3.492 -0.822 7.184 1.00 56.59 185 PRO A C 1
ATOM 1579 O O . PRO A 1 185 ? 3.209 -1.168 6.041 1.00 56.59 185 PRO A O 1
ATOM 1582 N N . SER A 1 186 ? 4.663 -0.250 7.475 1.00 54.06 186 SER A N 1
ATOM 1583 C CA . SER A 1 186 ? 5.755 -0.116 6.497 1.00 54.06 186 SER A CA 1
ATOM 1584 C C . SER A 1 186 ? 6.643 -1.356 6.372 1.00 54.06 186 SER A C 1
ATOM 1586 O O . SER A 1 186 ? 7.488 -1.382 5.483 1.00 54.06 186 SER A O 1
ATOM 1588 N N . SER A 1 187 ? 6.480 -2.333 7.261 1.00 58.62 187 SER A N 1
ATOM 1589 C CA . SER A 1 187 ? 7.367 -3.489 7.430 1.00 58.62 187 SER A CA 1
ATOM 1590 C C . SER A 1 187 ? 6.654 -4.818 7.172 1.00 58.62 187 SER A C 1
ATOM 1592 O O . SER A 1 187 ? 7.208 -5.878 7.452 1.00 58.62 187 SER A O 1
ATOM 1594 N N . PHE A 1 188 ? 5.421 -4.784 6.655 1.00 65.25 188 PHE A N 1
ATOM 1595 C CA . PHE A 1 188 ? 4.689 -6.001 6.321 1.00 65.25 188 PHE A CA 1
ATOM 1596 C C . PHE A 1 188 ? 5.434 -6.819 5.266 1.00 65.25 188 PHE A C 1
ATOM 1598 O O . PHE A 1 188 ? 5.850 -6.301 4.227 1.00 65.25 188 PHE A O 1
ATOM 1605 N N . CYS A 1 189 ? 5.561 -8.116 5.531 1.00 63.91 189 CYS A N 1
ATOM 1606 C CA . CYS A 1 189 ? 6.141 -9.065 4.596 1.00 63.91 189 CYS A CA 1
ATOM 1607 C C . CYS A 1 189 ? 5.153 -9.277 3.446 1.00 63.91 189 CYS A C 1
ATOM 1609 O O . CYS A 1 189 ? 4.051 -9.786 3.659 1.00 63.91 189 CYS A O 1
ATOM 1611 N N . LEU A 1 190 ? 5.543 -8.867 2.236 1.00 59.28 190 LEU A N 1
ATOM 1612 C CA . LEU A 1 190 ? 4.679 -8.915 1.053 1.00 59.28 190 LEU A CA 1
ATOM 1613 C C . LEU A 1 190 ? 4.187 -10.331 0.743 1.00 59.28 190 LEU A C 1
ATOM 1615 O O . LEU A 1 190 ? 3.044 -10.490 0.328 1.00 59.28 190 LEU A O 1
ATOM 1619 N N . ASP A 1 191 ? 5.011 -11.342 1.014 1.00 62.81 191 ASP A N 1
ATOM 1620 C CA . ASP A 1 191 ? 4.694 -12.746 0.738 1.00 62.81 191 ASP A CA 1
ATOM 1621 C C . ASP A 1 191 ? 3.646 -13.327 1.702 1.00 62.81 191 ASP A C 1
ATOM 1623 O O . ASP A 1 191 ? 2.992 -14.315 1.383 1.00 62.81 191 ASP A O 1
ATOM 1627 N N . LYS A 1 192 ? 3.440 -12.700 2.871 1.00 64.56 192 LYS A N 1
ATOM 1628 C CA . LYS A 1 192 ? 2.428 -13.108 3.864 1.00 64.56 192 LYS A CA 1
ATOM 1629 C C . LYS A 1 192 ? 1.062 -12.448 3.635 1.00 64.56 192 LYS A C 1
ATOM 1631 O O . LYS A 1 192 ? 0.092 -12.792 4.309 1.00 64.56 192 LYS A O 1
ATOM 1636 N N . ILE A 1 193 ? 0.969 -11.482 2.719 1.00 65.81 193 ILE A N 1
ATOM 1637 C CA . ILE A 1 193 ? -0.282 -10.785 2.407 1.00 65.81 193 ILE A CA 1
ATOM 1638 C C . ILE A 1 193 ? -1.174 -11.726 1.590 1.00 65.81 193 ILE A C 1
ATOM 1640 O O . ILE A 1 193 ? -0.950 -11.928 0.400 1.00 65.81 193 ILE A O 1
ATOM 1644 N N . LYS A 1 194 ? -2.212 -12.276 2.228 1.00 62.53 194 LYS A N 1
ATOM 1645 C CA . LYS A 1 194 ? -3.124 -13.270 1.637 1.00 62.53 194 LYS A CA 1
ATOM 1646 C C . LYS A 1 194 ? -4.245 -12.691 0.772 1.00 62.53 194 LYS A C 1
ATOM 1648 O O . LYS A 1 194 ? -5.162 -13.408 0.400 1.00 62.53 194 LYS A O 1
ATOM 1653 N N . PHE A 1 195 ? -4.189 -11.411 0.405 1.00 56.00 195 PHE A N 1
ATOM 1654 C CA . PHE A 1 195 ? -5.130 -10.871 -0.578 1.00 56.00 195 PHE A CA 1
ATOM 1655 C C . PHE A 1 195 ? -4.827 -11.464 -1.958 1.00 56.00 195 PHE A C 1
ATOM 1657 O O . PHE A 1 195 ? -4.049 -10.909 -2.741 1.00 56.00 195 PHE A O 1
ATOM 1664 N N . THR A 1 196 ? -5.444 -12.604 -2.250 1.00 45.31 196 THR A N 1
ATOM 1665 C CA . THR A 1 196 ? -5.451 -13.219 -3.570 1.00 45.31 196 THR A CA 1
ATOM 1666 C C . THR A 1 196 ? -5.984 -12.203 -4.582 1.00 45.31 196 THR A C 1
ATOM 1668 O O . THR A 1 196 ? -6.998 -11.540 -4.368 1.00 45.31 196 THR A O 1
ATOM 1671 N N . ASN A 1 197 ? -5.247 -12.067 -5.685 1.00 44.91 197 ASN A N 1
ATOM 1672 C CA . ASN A 1 197 ? -5.553 -11.289 -6.893 1.00 44.91 197 ASN A CA 1
ATOM 1673 C C . ASN A 1 197 ? -5.039 -9.857 -7.062 1.00 44.91 197 ASN A C 1
ATOM 1675 O O . ASN A 1 197 ? -5.453 -9.226 -8.026 1.00 44.91 197 ASN A O 1
ATOM 1679 N N . HIS A 1 198 ? -4.055 -9.355 -6.307 1.00 46.59 198 HIS A N 1
ATOM 1680 C CA . HIS A 1 198 ? -3.303 -8.177 -6.787 1.00 46.59 198 HIS A CA 1
ATOM 1681 C C . HIS A 1 198 ? -1.799 -8.226 -6.473 1.00 46.59 198 HIS A C 1
ATOM 1683 O O . HIS A 1 198 ? -1.242 -7.272 -5.926 1.00 46.59 198 HIS A O 1
ATOM 1689 N N . ARG A 1 199 ? -1.081 -9.266 -6.937 1.00 42.19 199 ARG A N 1
ATOM 1690 C CA . ARG A 1 199 ? 0.277 -8.975 -7.442 1.00 42.19 199 ARG A CA 1
ATOM 1691 C C . ARG A 1 199 ? 0.095 -7.869 -8.470 1.00 42.19 199 ARG A C 1
ATOM 1693 O O . ARG A 1 199 ? -0.801 -7.961 -9.303 1.00 42.19 199 ARG A O 1
ATOM 1700 N N . ASN A 1 200 ? 0.842 -6.783 -8.333 1.00 47.94 200 ASN A N 1
ATOM 1701 C CA . ASN A 1 200 ? 0.552 -5.556 -9.052 1.00 47.94 200 ASN A CA 1
ATOM 1702 C C . ASN A 1 200 ? 0.741 -5.745 -10.568 1.00 47.94 200 ASN A C 1
ATOM 1704 O O . ASN A 1 200 ? 1.818 -5.483 -11.100 1.00 47.94 200 ASN A O 1
ATOM 1708 N N . VAL A 1 201 ? -0.321 -6.180 -11.254 1.00 48.00 201 VAL A N 1
ATOM 1709 C CA . VAL A 1 201 ? -0.374 -6.387 -12.708 1.00 48.00 201 VAL A CA 1
ATOM 1710 C C . VAL A 1 201 ? 0.039 -5.105 -13.424 1.00 48.00 201 VAL A C 1
ATOM 1712 O O . VAL A 1 201 ? 0.656 -5.160 -14.476 1.00 48.00 201 VAL A O 1
ATOM 1715 N N . VAL A 1 202 ? -0.187 -3.939 -12.808 1.00 45.62 202 VAL A N 1
ATOM 1716 C CA . VAL A 1 202 ? 0.246 -2.636 -13.321 1.00 45.62 202 VAL A CA 1
ATOM 1717 C C . VAL A 1 202 ? 1.767 -2.527 -13.410 1.00 45.62 202 VAL A C 1
ATOM 1719 O O . VAL A 1 202 ? 2.254 -1.976 -14.387 1.00 45.62 202 VAL A O 1
ATOM 1722 N N . TRP A 1 203 ? 2.531 -3.049 -12.444 1.00 46.59 203 TRP A N 1
ATOM 1723 C CA . TRP A 1 203 ? 3.998 -3.012 -12.505 1.00 46.59 203 TRP A CA 1
ATOM 1724 C C . TRP A 1 203 ? 4.522 -3.947 -13.595 1.00 46.59 203 TRP A C 1
ATOM 1726 O O . TRP A 1 203 ? 5.324 -3.527 -14.424 1.00 46.59 203 TRP A O 1
ATOM 1736 N N . THR A 1 204 ? 3.990 -5.169 -13.665 1.00 53.62 204 THR A N 1
ATOM 1737 C CA . THR A 1 204 ? 4.327 -6.136 -14.719 1.00 53.62 204 THR A CA 1
ATOM 1738 C C . THR A 1 204 ? 3.940 -5.609 -16.107 1.00 53.62 204 THR A C 1
ATOM 1740 O O . THR A 1 204 ? 4.717 -5.726 -17.048 1.00 53.62 204 THR A O 1
ATOM 1743 N N . GLN A 1 205 ? 2.787 -4.948 -16.240 1.00 60.31 205 GLN A N 1
ATOM 1744 C CA . GLN A 1 205 ? 2.321 -4.351 -17.494 1.00 60.31 205 GLN A CA 1
ATOM 1745 C C . GLN A 1 205 ? 3.123 -3.100 -17.873 1.00 60.31 205 GLN A C 1
ATOM 1747 O O . GLN A 1 205 ? 3.441 -2.904 -19.042 1.00 60.31 205 GLN A O 1
ATOM 1752 N N . GLN A 1 206 ? 3.482 -2.254 -16.903 1.00 59.88 206 GLN A N 1
ATOM 1753 C CA . GLN A 1 206 ? 4.344 -1.092 -17.135 1.00 59.88 206 GLN A CA 1
ATOM 1754 C C . GLN A 1 206 ? 5.758 -1.512 -17.529 1.00 59.88 206 GLN A C 1
ATOM 1756 O O . GLN A 1 206 ? 6.346 -0.870 -18.393 1.00 59.88 206 GLN A O 1
ATOM 1761 N N . GLN A 1 207 ? 6.285 -2.589 -16.944 1.00 61.97 207 GLN A N 1
ATOM 1762 C CA . GLN A 1 207 ? 7.580 -3.145 -17.321 1.00 61.97 207 GLN A CA 1
ATOM 1763 C C . GLN A 1 207 ? 7.544 -3.720 -18.739 1.00 61.97 207 GLN A C 1
ATOM 1765 O O . GLN A 1 207 ? 8.421 -3.385 -19.526 1.00 61.97 207 GLN A O 1
ATOM 1770 N N . LYS A 1 208 ? 6.502 -4.483 -19.096 1.00 71.50 208 LYS A N 1
ATOM 1771 C CA . LYS A 1 208 ? 6.303 -4.989 -20.465 1.00 71.50 208 LYS A CA 1
ATOM 1772 C C . LYS A 1 208 ? 6.213 -3.859 -21.494 1.00 71.50 208 LYS A C 1
ATOM 1774 O O . LYS A 1 208 ? 6.936 -3.870 -22.481 1.00 71.50 208 LYS A O 1
ATOM 1779 N N . LYS A 1 209 ? 5.391 -2.834 -21.233 1.00 73.56 209 LYS A N 1
ATOM 1780 C CA . LYS A 1 209 ? 5.284 -1.664 -22.123 1.00 73.56 209 LYS A CA 1
ATOM 1781 C C . LYS A 1 209 ? 6.591 -0.874 -22.214 1.00 73.56 209 LYS A C 1
ATOM 1783 O O . LYS A 1 209 ? 6.927 -0.372 -23.277 1.00 73.56 209 LYS A O 1
ATOM 1788 N N . ALA A 1 210 ? 7.335 -0.761 -21.114 1.00 68.56 210 ALA A N 1
ATOM 1789 C CA . ALA A 1 210 ? 8.643 -0.121 -21.137 1.00 68.56 210 ALA A CA 1
ATOM 1790 C C . ALA A 1 210 ? 9.655 -0.945 -21.944 1.00 68.56 210 ALA A C 1
ATOM 1792 O O . ALA A 1 210 ? 10.377 -0.366 -22.738 1.00 68.56 210 ALA A O 1
ATOM 1793 N N . GLN A 1 211 ? 9.683 -2.273 -21.801 1.00 71.44 211 GLN A N 1
ATOM 1794 C CA . GLN A 1 211 ? 10.527 -3.153 -22.619 1.00 71.44 211 GLN A CA 1
ATOM 1795 C C . GLN A 1 211 ? 10.216 -3.008 -24.110 1.00 71.44 211 GLN A C 1
ATOM 1797 O O . GLN A 1 211 ? 11.143 -2.841 -24.891 1.00 71.44 211 GLN A O 1
ATOM 1802 N N . GLN A 1 212 ? 8.935 -2.935 -24.475 1.00 80.44 212 GLN A N 1
ATOM 1803 C CA . GLN A 1 212 ? 8.507 -2.684 -25.851 1.00 80.44 212 GLN A CA 1
ATOM 1804 C C . GLN A 1 212 ? 8.988 -1.318 -26.378 1.00 80.44 212 GLN A C 1
ATOM 1806 O O . GLN A 1 212 ? 9.503 -1.227 -27.484 1.00 80.44 212 GLN A O 1
ATOM 1811 N N . VAL A 1 213 ? 8.887 -0.243 -25.584 1.00 75.69 213 VAL A N 1
ATOM 1812 C CA . VAL A 1 213 ? 9.441 1.075 -25.964 1.00 75.69 213 VAL A CA 1
ATOM 1813 C C . VAL A 1 213 ? 10.953 1.002 -26.179 1.00 75.69 213 VAL A C 1
ATOM 1815 O O . VAL A 1 213 ? 11.468 1.598 -27.118 1.00 75.69 213 VAL A O 1
ATOM 1818 N N . LEU A 1 214 ? 11.669 0.287 -25.310 1.00 68.88 214 LEU A N 1
ATOM 1819 C CA . LEU A 1 214 ? 13.122 0.132 -25.399 1.00 68.88 214 LEU A CA 1
ATOM 1820 C C . LEU A 1 214 ? 13.544 -0.681 -26.617 1.00 68.88 214 LEU A C 1
ATOM 1822 O O . LEU A 1 214 ? 14.548 -0.356 -27.235 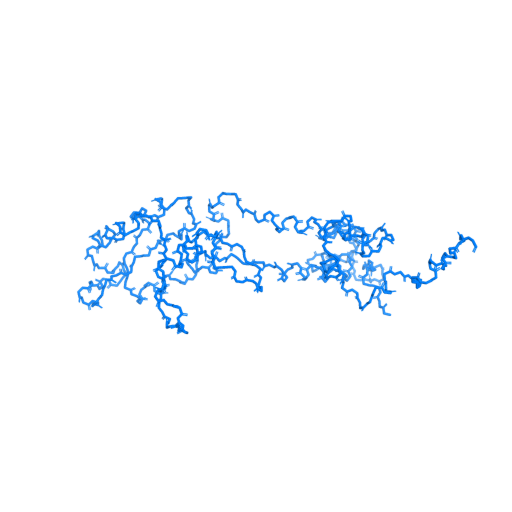1.00 68.88 214 LEU A O 1
ATOM 1826 N N . GLU A 1 215 ? 12.777 -1.708 -26.962 1.00 72.06 215 GLU A N 1
ATOM 1827 C CA . GLU A 1 215 ? 12.984 -2.525 -28.155 1.00 72.06 215 GLU A CA 1
ATOM 1828 C C . GLU A 1 215 ? 12.883 -1.696 -29.427 1.00 72.06 215 GLU A C 1
ATOM 1830 O O . GLU A 1 215 ? 13.786 -1.744 -30.263 1.00 72.06 215 GLU A O 1
ATOM 1835 N N . LEU A 1 216 ? 11.848 -0.864 -29.523 1.00 75.06 216 LEU A N 1
ATOM 1836 C CA . LEU A 1 216 ? 11.676 0.034 -30.657 1.00 75.06 216 LEU A CA 1
ATOM 1837 C C . LEU A 1 216 ? 12.770 1.112 -30.688 1.00 75.06 216 LEU A C 1
ATOM 1839 O O . LEU A 1 216 ? 13.318 1.383 -31.749 1.00 75.06 216 LEU A O 1
ATOM 1843 N N . LEU A 1 217 ? 13.159 1.675 -29.538 1.00 68.31 217 LEU A N 1
ATOM 1844 C CA . LEU A 1 217 ? 14.240 2.669 -29.463 1.00 68.31 217 LEU A CA 1
ATOM 1845 C C . LEU A 1 217 ? 15.618 2.121 -29.859 1.00 68.31 217 LEU A C 1
ATOM 1847 O O . LEU A 1 217 ? 16.441 2.881 -30.352 1.00 68.31 217 LEU A O 1
ATOM 1851 N N . LEU A 1 218 ? 15.904 0.850 -29.560 1.00 62.84 218 LEU A N 1
ATOM 1852 C CA . LEU A 1 218 ? 17.238 0.263 -29.730 1.00 62.84 218 LEU A CA 1
ATOM 1853 C C . LEU A 1 218 ? 17.441 -0.439 -31.072 1.00 62.84 218 LEU A C 1
ATOM 1855 O O . LEU A 1 218 ? 18.589 -0.675 -31.443 1.00 62.84 218 LEU A O 1
ATOM 1859 N N . ASN A 1 219 ? 16.363 -0.852 -31.742 1.00 66.88 219 ASN A N 1
ATOM 1860 C CA . ASN A 1 219 ? 16.454 -1.711 -32.927 1.00 66.88 219 ASN A CA 1
ATOM 1861 C C . ASN A 1 219 ? 15.672 -1.176 -34.132 1.00 66.88 219 ASN A C 1
ATOM 1863 O O . ASN A 1 219 ? 15.561 -1.877 -35.133 1.00 66.88 219 ASN A O 1
ATOM 1867 N N . THR A 1 220 ? 15.102 0.029 -34.047 1.00 70.00 220 THR A N 1
ATOM 1868 C CA . THR A 1 220 ? 14.371 0.649 -35.159 1.00 70.00 220 THR A CA 1
ATOM 1869 C C . THR A 1 220 ? 14.681 2.138 -35.250 1.00 70.00 220 THR A C 1
ATOM 1871 O O . THR A 1 220 ? 15.074 2.752 -34.262 1.00 70.00 220 THR A O 1
ATOM 1874 N N . ASP A 1 221 ? 14.402 2.733 -36.409 1.00 68.12 221 ASP A N 1
ATOM 1875 C CA . ASP A 1 221 ? 14.525 4.177 -36.631 1.00 68.12 221 ASP A CA 1
ATOM 1876 C C . ASP A 1 221 ? 13.235 4.958 -36.308 1.00 68.12 221 ASP A C 1
ATOM 1878 O O . ASP A 1 221 ? 13.073 6.107 -36.726 1.00 68.12 221 ASP A O 1
ATOM 1882 N N . LEU A 1 222 ? 12.294 4.377 -35.555 1.00 68.56 222 LEU A N 1
ATOM 1883 C CA . LEU A 1 222 ? 10.999 4.999 -35.250 1.00 68.56 222 LEU A CA 1
ATOM 1884 C C . LEU A 1 222 ? 11.121 6.207 -34.312 1.00 68.56 222 LEU A C 1
ATOM 1886 O O . LEU A 1 222 ? 11.739 6.150 -33.249 1.00 68.56 222 LEU A O 1
ATOM 1890 N N . SER A 1 223 ? 10.443 7.302 -34.653 1.00 75.38 223 SER A N 1
ATOM 1891 C CA . SER A 1 223 ? 10.380 8.495 -33.810 1.00 75.38 223 SER A CA 1
ATOM 1892 C C . SER A 1 223 ? 9.625 8.238 -32.498 1.00 75.38 223 SER A C 1
ATOM 1894 O O . SER A 1 223 ? 8.765 7.366 -32.393 1.00 75.38 223 SER A O 1
ATOM 1896 N N . LEU A 1 224 ? 9.851 9.079 -31.479 1.00 73.94 224 LEU A N 1
ATOM 1897 C CA . LEU A 1 224 ? 9.166 8.950 -30.179 1.00 73.94 224 LEU A CA 1
ATOM 1898 C C . LEU A 1 224 ? 7.630 9.041 -30.274 1.00 73.94 224 LEU A C 1
ATOM 1900 O O . LEU A 1 224 ? 6.940 8.564 -29.373 1.00 73.94 224 LEU A O 1
ATOM 1904 N N . ARG A 1 225 ? 7.093 9.686 -31.323 1.00 77.81 225 ARG A N 1
ATOM 1905 C CA . ARG A 1 225 ? 5.644 9.732 -31.582 1.00 77.81 225 ARG A CA 1
ATOM 1906 C C . ARG A 1 225 ? 5.147 8.403 -32.139 1.00 77.81 225 ARG A C 1
ATOM 1908 O O . ARG A 1 225 ? 4.217 7.850 -31.575 1.00 77.81 225 ARG A O 1
ATOM 1915 N N . GLU A 1 226 ? 5.836 7.845 -33.128 1.00 79.81 226 GLU A N 1
ATOM 1916 C CA . GLU A 1 226 ? 5.503 6.530 -33.694 1.00 79.81 226 GLU A CA 1
ATOM 1917 C C . GLU A 1 226 ? 5.609 5.420 -32.635 1.00 79.81 226 GLU A C 1
ATOM 1919 O O . GLU A 1 226 ? 4.733 4.566 -32.537 1.00 79.81 226 GLU A O 1
ATOM 1924 N N . ILE A 1 227 ? 6.613 5.484 -31.754 1.00 77.38 227 ILE A N 1
ATOM 1925 C CA . ILE A 1 227 ? 6.748 4.562 -30.613 1.00 77.38 227 ILE A CA 1
ATOM 1926 C C . ILE A 1 227 ? 5.596 4.736 -29.609 1.00 77.38 227 ILE A C 1
ATOM 1928 O O . ILE A 1 227 ? 5.095 3.758 -29.052 1.00 77.38 227 ILE A O 1
ATOM 1932 N N . SER A 1 228 ? 5.160 5.973 -29.360 1.00 80.38 228 SER A N 1
ATOM 1933 C CA . SER A 1 228 ? 3.979 6.276 -28.535 1.00 80.38 228 SER A CA 1
ATOM 1934 C C . SER A 1 228 ? 2.720 5.637 -29.116 1.00 80.38 228 SER A C 1
ATOM 1936 O O . SER A 1 228 ? 1.985 4.967 -28.386 1.00 80.38 228 SER A O 1
ATOM 1938 N N . ASP A 1 229 ? 2.526 5.773 -30.425 1.00 85.88 229 ASP A N 1
ATOM 1939 C CA . ASP A 1 229 ? 1.367 5.239 -31.135 1.00 85.88 229 ASP A CA 1
ATOM 1940 C C . ASP A 1 229 ? 1.374 3.701 -31.131 1.00 85.88 229 ASP A C 1
ATOM 1942 O O . ASP A 1 229 ? 0.373 3.083 -30.774 1.00 85.88 229 ASP A O 1
ATOM 1946 N N . GLN A 1 230 ? 2.524 3.069 -31.391 1.00 85.00 230 GLN A N 1
ATOM 1947 C CA . GLN A 1 230 ? 2.657 1.605 -31.396 1.00 85.00 230 GLN A CA 1
ATOM 1948 C C . GLN A 1 230 ? 2.559 0.961 -30.003 1.00 85.00 230 GLN A C 1
ATOM 1950 O O . GLN A 1 230 ? 2.032 -0.141 -29.858 1.00 85.00 230 GLN A O 1
ATOM 1955 N N . THR A 1 231 ? 3.058 1.621 -28.953 1.00 81.88 231 THR A N 1
ATOM 1956 C CA . THR A 1 231 ? 3.026 1.075 -27.577 1.00 81.88 231 THR A CA 1
ATOM 1957 C C . THR A 1 231 ? 1.753 1.454 -26.804 1.00 81.88 231 THR A C 1
ATOM 1959 O O . THR A 1 231 ? 1.516 0.978 -25.680 1.00 81.88 231 THR A O 1
ATOM 1962 N N . GLY A 1 232 ? 0.926 2.341 -27.371 1.00 81.06 232 GLY A N 1
ATOM 1963 C CA . GLY A 1 232 ? -0.245 2.920 -26.711 1.00 81.06 232 GLY A CA 1
ATOM 1964 C C . GLY A 1 232 ? 0.112 3.669 -25.420 1.00 81.06 232 GLY A C 1
ATOM 1965 O O . GLY A 1 232 ? -0.673 3.697 -24.466 1.00 81.06 232 GLY A O 1
ATOM 1966 N N . LEU A 1 233 ? 1.336 4.194 -25.324 1.00 74.50 233 LEU A N 1
ATOM 1967 C CA . LEU A 1 233 ? 1.796 5.044 -24.230 1.00 74.50 233 LEU A CA 1
ATOM 1968 C C . LEU A 1 233 ? 1.791 6.486 -24.707 1.00 74.50 233 LEU A C 1
ATOM 1970 O O . LEU A 1 233 ? 2.296 6.770 -25.777 1.00 74.50 233 LEU A O 1
ATOM 1974 N N . SER A 1 234 ? 1.315 7.422 -23.882 1.00 77.19 234 SER A N 1
ATOM 1975 C CA . SER A 1 234 ? 1.371 8.835 -24.264 1.00 77.19 234 SER A CA 1
ATOM 1976 C C . SER A 1 234 ? 2.799 9.285 -24.589 1.00 77.19 234 SER A C 1
ATOM 1978 O O . SER A 1 234 ? 3.751 8.907 -23.898 1.00 77.19 234 SER A O 1
ATOM 1980 N N . TYR A 1 235 ? 2.940 10.179 -25.568 1.00 73.81 235 TYR A N 1
ATOM 1981 C CA . TYR A 1 235 ? 4.222 10.785 -25.943 1.00 73.81 235 TYR A CA 1
ATOM 1982 C C . TYR A 1 235 ? 5.029 11.285 -24.733 1.00 73.81 235 TYR A C 1
ATOM 1984 O O . TYR A 1 235 ? 6.233 11.068 -24.644 1.00 73.81 235 TYR A O 1
ATOM 1992 N N . GLY A 1 236 ? 4.373 11.894 -23.738 1.00 63.53 236 GLY A N 1
ATOM 1993 C CA . GLY A 1 236 ? 5.030 12.342 -22.506 1.00 63.53 236 GLY A CA 1
ATOM 1994 C C . GLY A 1 236 ? 5.567 11.207 -21.620 1.00 63.53 236 GLY A C 1
ATOM 1995 O O . GLY A 1 236 ? 6.559 11.404 -20.922 1.00 63.53 236 GLY A O 1
ATOM 1996 N N . ASN A 1 237 ? 4.937 10.026 -21.626 1.00 62.84 237 ASN A N 1
ATOM 1997 C CA . ASN A 1 237 ? 5.461 8.832 -20.957 1.00 62.84 237 ASN A CA 1
ATOM 1998 C C . ASN A 1 237 ? 6.668 8.265 -21.714 1.00 62.84 237 ASN A C 1
ATOM 2000 O O . ASN A 1 237 ? 7.685 8.016 -21.075 1.00 62.84 237 ASN A O 1
ATOM 2004 N N . VAL A 1 238 ? 6.582 8.131 -23.043 1.00 68.44 238 VAL A N 1
ATOM 2005 C CA . VAL A 1 238 ? 7.693 7.660 -23.894 1.00 68.44 238 VAL A CA 1
ATOM 2006 C C . VAL A 1 238 ? 8.898 8.598 -23.778 1.00 68.44 238 VAL A C 1
ATOM 2008 O O . VAL A 1 238 ? 10.002 8.164 -23.452 1.00 68.44 238 VAL A O 1
ATOM 2011 N N . ARG A 1 239 ? 8.671 9.913 -23.879 1.00 70.19 239 ARG A N 1
ATOM 2012 C CA . ARG A 1 239 ? 9.692 10.949 -23.672 1.00 70.19 239 ARG A CA 1
ATOM 2013 C C . ARG A 1 239 ? 10.336 10.884 -22.286 1.00 70.19 239 ARG A C 1
ATOM 2015 O O . ARG A 1 239 ? 11.513 11.174 -22.172 1.00 70.19 239 ARG A O 1
ATOM 2022 N N . ARG A 1 240 ? 9.596 10.521 -21.230 1.00 64.75 240 ARG A N 1
ATOM 2023 C CA . ARG A 1 240 ? 10.153 10.353 -19.870 1.00 64.75 240 ARG A CA 1
ATOM 2024 C C . ARG A 1 240 ? 10.980 9.075 -19.702 1.00 64.75 240 ARG A C 1
ATOM 2026 O O . ARG A 1 240 ? 11.768 8.993 -18.760 1.00 64.75 240 ARG A O 1
ATOM 2033 N N . MET A 1 241 ? 10.760 8.067 -20.546 1.00 66.81 241 MET A N 1
ATOM 2034 C CA . MET A 1 241 ? 11.556 6.834 -20.566 1.00 66.81 241 MET A CA 1
ATOM 2035 C C . MET A 1 241 ? 12.863 7.017 -21.346 1.00 66.81 241 MET A C 1
ATOM 2037 O O . MET A 1 241 ? 13.864 6.383 -21.015 1.00 66.81 241 MET A O 1
ATOM 2041 N N . TYR A 1 242 ? 12.880 7.919 -22.328 1.00 64.69 242 TYR A N 1
ATOM 2042 C CA . TYR A 1 242 ? 14.098 8.399 -22.971 1.00 64.69 242 TYR A CA 1
ATOM 2043 C C . TYR A 1 242 ? 14.831 9.397 -22.056 1.00 64.69 242 TYR A C 1
ATOM 2045 O O . TYR A 1 242 ? 14.239 10.359 -21.574 1.00 64.69 242 TYR A O 1
ATOM 2053 N N . ARG A 1 243 ? 16.114 9.148 -21.769 1.00 58.00 243 ARG A N 1
ATOM 2054 C CA . ARG A 1 243 ? 16.930 9.962 -20.844 1.00 58.00 243 ARG A CA 1
ATOM 2055 C C . ARG A 1 243 ? 18.086 10.714 -21.515 1.00 58.00 243 ARG A C 1
ATOM 2057 O O . ARG A 1 243 ? 18.899 11.294 -20.810 1.00 58.00 243 ARG A O 1
ATOM 2064 N N . GLY A 1 244 ? 18.163 10.713 -22.845 1.00 58.06 244 GLY A N 1
ATOM 2065 C CA . GLY A 1 244 ? 19.150 11.519 -23.568 1.00 58.06 244 GLY A CA 1
ATOM 2066 C C . GLY A 1 244 ? 18.835 13.018 -23.505 1.00 58.06 244 GLY A C 1
ATOM 2067 O O . GLY A 1 244 ? 17.666 13.406 -23.447 1.00 58.06 244 GLY A O 1
ATOM 2068 N N . ASP A 1 245 ? 19.878 13.853 -23.552 1.00 46.56 245 ASP A N 1
ATOM 2069 C CA . ASP A 1 245 ? 19.793 15.312 -23.369 1.00 46.56 245 ASP A CA 1
ATOM 2070 C C . ASP A 1 245 ? 18.971 16.020 -24.465 1.00 46.56 245 ASP A C 1
ATOM 2072 O O . ASP A 1 245 ? 18.371 17.069 -24.231 1.00 46.56 245 ASP A O 1
ATOM 2076 N N . SER A 1 246 ? 18.872 15.433 -25.666 1.00 51.53 246 SER A N 1
ATOM 2077 C CA . SER A 1 246 ? 17.934 15.877 -26.705 1.00 51.53 246 SER A CA 1
ATOM 2078 C C . SER A 1 246 ? 17.558 14.751 -27.681 1.00 51.53 246 SER A C 1
ATOM 2080 O O . SER A 1 246 ? 18.271 13.755 -27.812 1.00 51.53 246 SER A O 1
ATOM 2082 N N . TRP A 1 247 ? 16.438 14.907 -28.402 1.00 43.56 247 TRP A N 1
ATOM 2083 C CA . TRP A 1 247 ? 16.013 13.973 -29.463 1.00 43.56 247 TRP A CA 1
ATOM 2084 C C . TRP A 1 247 ? 17.028 13.892 -30.624 1.00 43.56 247 TRP A C 1
ATOM 2086 O O . TRP A 1 247 ? 17.077 12.889 -31.323 1.00 43.56 247 TRP A O 1
ATOM 2096 N N . LYS A 1 248 ? 17.894 14.908 -30.777 1.00 42.41 248 LYS A N 1
ATOM 2097 C CA . LYS A 1 248 ? 18.961 14.962 -31.792 1.00 42.41 248 LYS A CA 1
ATOM 2098 C C . LYS A 1 248 ? 20.088 13.943 -31.572 1.00 42.41 248 LYS A C 1
ATOM 2100 O O . LYS A 1 248 ? 20.872 13.751 -32.483 1.00 42.41 248 LYS A O 1
ATOM 2105 N N . MET A 1 249 ? 20.194 13.320 -30.395 1.00 48.22 249 MET A N 1
ATOM 2106 C CA . MET A 1 249 ? 21.208 12.284 -30.143 1.00 48.22 249 MET A CA 1
ATOM 2107 C C . MET A 1 249 ? 20.776 10.878 -30.570 1.00 48.22 249 MET A C 1
ATOM 2109 O O . MET A 1 249 ? 21.618 9.992 -30.589 1.00 48.22 249 MET A O 1
ATOM 2113 N N . LEU A 1 250 ? 19.492 10.660 -30.885 1.00 45.78 250 LEU A N 1
ATOM 2114 C CA . LEU A 1 250 ? 19.003 9.340 -31.300 1.00 45.78 250 LEU A CA 1
ATOM 2115 C C . LEU A 1 250 ? 19.299 9.037 -32.781 1.00 45.78 250 LEU A C 1
ATOM 2117 O O . LEU A 1 250 ? 19.271 7.882 -33.176 1.00 45.78 250 LEU A O 1
ATOM 2121 N N . TYR A 1 251 ? 19.577 10.063 -33.591 1.00 44.31 251 TYR A N 1
ATOM 2122 C CA . TYR A 1 251 ? 19.828 9.938 -35.027 1.00 44.31 251 TYR A CA 1
ATOM 2123 C C . TYR A 1 251 ? 21.038 10.793 -35.409 1.00 44.31 251 TYR A C 1
ATOM 2125 O O . TYR A 1 251 ? 21.047 11.993 -35.140 1.00 44.31 251 TYR A O 1
ATOM 2133 N N . GLU A 1 252 ? 22.030 10.212 -36.088 1.00 40.03 252 GLU A N 1
ATOM 2134 C CA . GLU A 1 252 ? 23.237 10.915 -36.572 1.00 40.03 252 GLU A CA 1
ATOM 2135 C C . GLU A 1 252 ? 22.954 12.008 -37.623 1.00 40.03 252 GLU A C 1
ATOM 2137 O O . GLU A 1 252 ? 23.853 12.737 -38.038 1.00 40.03 252 GLU A O 1
ATOM 2142 N N . ARG A 1 253 ? 21.700 12.169 -38.059 1.00 40.09 253 ARG A N 1
ATOM 2143 C CA . ARG A 1 253 ? 21.289 13.163 -39.053 1.00 40.09 253 ARG A CA 1
ATOM 2144 C C . ARG A 1 253 ? 20.113 13.989 -38.550 1.00 40.09 253 ARG A C 1
ATOM 2146 O O . ARG A 1 253 ? 19.184 13.476 -37.929 1.00 40.09 253 ARG A O 1
ATOM 2153 N N . SER A 1 254 ? 20.136 15.295 -38.828 1.00 37.22 254 SER A N 1
ATOM 2154 C CA . SER A 1 254 ? 19.047 16.192 -38.430 1.00 37.22 254 SER A CA 1
ATOM 2155 C C . SER A 1 254 ? 17.726 15.743 -39.086 1.00 37.22 254 SER A C 1
ATOM 2157 O O . SER A 1 254 ? 17.740 15.333 -40.251 1.00 37.22 254 SER A O 1
ATOM 2159 N N . PRO A 1 255 ? 16.559 15.861 -38.422 1.00 36.28 255 PRO A N 1
ATOM 2160 C CA . PRO A 1 255 ? 15.265 15.499 -39.022 1.00 36.28 255 PRO A CA 1
ATOM 2161 C C . PRO A 1 255 ? 14.967 16.210 -40.353 1.00 36.28 255 PRO A C 1
ATOM 2163 O O . PRO A 1 255 ? 14.171 15.720 -41.149 1.00 36.28 255 PRO A O 1
ATOM 2166 N N . GLN A 1 256 ? 15.612 17.352 -40.610 1.00 39.16 256 GLN A N 1
ATOM 2167 C CA . GLN A 1 256 ? 15.495 18.113 -41.858 1.00 39.16 256 GLN A CA 1
ATOM 2168 C C . GLN A 1 256 ? 16.287 17.476 -43.011 1.00 39.16 256 GLN A C 1
ATOM 2170 O O . GLN A 1 256 ? 15.912 17.633 -44.164 1.00 39.16 256 GLN A O 1
ATOM 2175 N N . SER A 1 257 ? 17.348 16.723 -42.708 1.00 40.81 257 SER A N 1
ATOM 2176 C CA . SER A 1 257 ? 18.157 16.000 -43.702 1.00 40.81 257 SER A CA 1
ATOM 2177 C C . SER A 1 257 ? 17.593 14.625 -44.087 1.00 40.81 257 SER A C 1
ATOM 2179 O O . SER A 1 257 ? 17.988 14.067 -45.104 1.00 40.81 257 SER A O 1
ATOM 2181 N N . ILE A 1 258 ? 16.634 14.102 -43.313 1.00 38.62 258 ILE A N 1
ATOM 2182 C CA . ILE A 1 258 ? 15.896 12.858 -43.606 1.00 38.62 258 ILE A CA 1
ATOM 2183 C C . ILE A 1 258 ? 14.575 13.159 -44.346 1.00 38.62 258 ILE A C 1
ATOM 2185 O O . ILE A 1 258 ? 14.017 12.299 -45.022 1.00 38.62 258 ILE A O 1
ATOM 2189 N N . ARG A 1 259 ? 14.071 14.399 -44.268 1.00 40.44 259 ARG A N 1
ATOM 2190 C CA . ARG A 1 259 ? 12.850 14.840 -44.957 1.00 40.44 259 ARG A CA 1
ATOM 2191 C C . ARG A 1 259 ? 13.115 16.098 -45.794 1.00 40.44 259 ARG A C 1
ATOM 2193 O O . ARG A 1 259 ? 12.976 17.200 -45.258 1.00 40.44 259 ARG A O 1
ATOM 2200 N N . PRO A 1 260 ? 13.395 15.986 -47.109 1.00 36.06 260 PRO A N 1
ATOM 2201 C CA . PRO A 1 260 ? 13.198 17.123 -47.998 1.00 36.06 260 PRO A CA 1
ATOM 2202 C C . PRO A 1 260 ? 11.735 17.557 -47.864 1.00 36.06 260 PRO A C 1
ATOM 2204 O O . PRO A 1 260 ? 10.841 16.705 -47.829 1.00 36.06 260 PRO A O 1
ATOM 2207 N N . ARG A 1 261 ? 11.468 18.866 -47.756 1.00 33.41 261 ARG A N 1
ATOM 2208 C CA . ARG A 1 261 ? 10.094 19.387 -47.816 1.00 33.41 261 ARG A CA 1
ATOM 2209 C C . ARG A 1 261 ? 9.432 18.776 -49.050 1.00 33.41 261 ARG A C 1
ATOM 2211 O O . ARG A 1 261 ? 9.860 19.066 -50.166 1.00 33.41 261 ARG A O 1
ATOM 2218 N N . ARG A 1 262 ? 8.403 17.940 -48.868 1.00 41.19 262 ARG A N 1
ATOM 2219 C CA . ARG A 1 262 ? 7.514 17.588 -49.976 1.00 41.19 262 ARG A CA 1
ATOM 2220 C C . ARG A 1 262 ? 6.942 18.915 -50.468 1.00 41.19 262 ARG A C 1
ATOM 2222 O O . ARG A 1 262 ? 6.149 19.534 -49.765 1.00 41.19 262 ARG A O 1
ATOM 2229 N N . LYS A 1 263 ? 7.404 19.392 -51.629 1.00 40.38 263 LYS A N 1
ATOM 2230 C CA . LYS A 1 263 ? 6.648 20.384 -52.392 1.00 40.38 263 LYS A CA 1
ATOM 2231 C C . LYS A 1 263 ? 5.303 19.718 -52.651 1.00 40.38 263 LYS A C 1
ATOM 2233 O O . LYS A 1 263 ? 5.259 18.705 -53.347 1.00 40.38 263 LYS A O 1
ATOM 2238 N N . ASN A 1 264 ? 4.240 20.237 -52.047 1.00 37.12 264 ASN A N 1
ATOM 2239 C CA . ASN A 1 264 ? 2.897 19.909 -52.491 1.00 37.12 264 ASN A CA 1
ATOM 2240 C C . ASN A 1 264 ? 2.810 20.389 -53.942 1.00 37.12 264 ASN A C 1
ATOM 2242 O O . ASN A 1 264 ? 2.749 21.587 -54.192 1.00 37.12 264 ASN A O 1
ATOM 2246 N N . LYS A 1 265 ? 2.890 19.462 -54.898 1.00 45.69 265 LYS A N 1
ATOM 2247 C CA . LYS A 1 265 ? 2.313 19.685 -56.218 1.00 45.69 265 LYS A CA 1
ATOM 2248 C C . LYS A 1 265 ? 0.821 19.450 -56.045 1.00 45.69 265 LYS A C 1
ATOM 2250 O O . LYS A 1 265 ? 0.461 18.303 -55.833 1.00 45.69 265 LYS A O 1
ATOM 2255 N N . HIS A 1 266 ? 0.018 20.509 -56.090 1.00 40.44 266 HIS A N 1
ATOM 2256 C CA . HIS A 1 266 ? -1.276 20.522 -56.776 1.00 40.44 266 HIS A CA 1
ATOM 2257 C C . HIS A 1 266 ? -1.663 21.979 -57.084 1.00 40.44 266 HIS A C 1
ATOM 2259 O O . HIS A 1 266 ? -1.697 22.803 -56.172 1.00 40.44 266 HIS A O 1
ATOM 2265 N N . ASN A 1 267 ? -1.918 22.195 -58.383 1.00 35.84 267 ASN A N 1
ATOM 2266 C CA . ASN A 1 267 ? -2.124 23.415 -59.181 1.00 35.84 267 ASN A CA 1
ATOM 2267 C C . ASN A 1 267 ? -0.965 24.412 -59.238 1.00 35.84 267 ASN A C 1
ATOM 2269 O O . ASN A 1 267 ? -0.950 25.388 -58.463 1.00 35.84 267 ASN A O 1
#

Secondary structure (DSSP, 8-state):
---SSSBP--TT--SS-EEEEE-TTT--EEEEEGGGTTT---SBHHHHHHHHHHHHT--EEEE-TTT--EEEE-TT-----SSHHHHHHHHHHTTT-SS-----S-------TTHHHHHHHHHHHTTTB-TTT--BHHHHTSPPEEEESS-GGGSSSHHHHT-GGGEEEE-HHHHHHHTSGGGSTTS--GGG---TT-S-HHHHHHHHHHHHHHHHHHH----HHHHHHHHT--HHHHHHH--SS-GGGSSSS-HHHH---------

InterPro domains:
  IPR002711 HNH endonuclease [PF01844] (130-180)
  IPR003615 HNH nuclease [SM00507] (117-176)
  IPR003615 HNH nuclease [cd00085] (118-179)

Organism: NCBI:txid180867